Protein AF-A0A2G2FYW6-F1 (afdb_monomer)

Structure (mmCIF, N/CA/C/O backbone):
data_AF-A0A2G2FYW6-F1
#
_entry.id   AF-A0A2G2FYW6-F1
#
loop_
_atom_site.group_PDB
_atom_site.id
_atom_site.type_symbol
_atom_site.label_atom_id
_atom_site.label_alt_id
_atom_site.label_comp_id
_atom_site.label_asym_id
_atom_site.label_entity_id
_atom_site.label_seq_id
_atom_site.pdbx_PDB_ins_code
_atom_site.Cartn_x
_atom_site.Cartn_y
_atom_site.Cartn_z
_atom_site.occupancy
_atom_site.B_iso_or_equiv
_atom_site.auth_seq_id
_atom_site.auth_comp_id
_atom_site.auth_asym_id
_atom_site.auth_atom_id
_atom_site.pdbx_PDB_model_num
ATOM 1 N N . MET A 1 1 ? 17.425 54.872 -62.223 1.00 56.25 1 MET A N 1
ATOM 2 C CA . MET A 1 1 ? 18.623 55.126 -61.391 1.00 56.25 1 MET A CA 1
ATOM 3 C C . MET A 1 1 ? 18.269 54.929 -59.909 1.00 56.25 1 MET A C 1
ATOM 5 O O . MET A 1 1 ? 18.441 55.837 -59.114 1.00 56.25 1 MET A O 1
ATOM 9 N N . VAL A 1 2 ? 17.715 53.757 -59.561 1.00 57.50 2 VAL A N 1
ATOM 10 C CA . VAL A 1 2 ? 17.310 53.368 -58.187 1.00 57.50 2 VAL A CA 1
ATOM 11 C C . VAL A 1 2 ? 17.846 51.965 -57.836 1.00 57.50 2 VAL A C 1
ATOM 13 O O . VAL A 1 2 ? 18.064 51.685 -56.666 1.00 57.50 2 VAL A O 1
ATOM 16 N N . ASP A 1 3 ? 18.179 51.131 -58.833 1.00 60.28 3 ASP A N 1
ATOM 17 C CA . ASP A 1 3 ? 18.730 49.780 -58.609 1.00 60.28 3 ASP A CA 1
ATOM 18 C C . ASP A 1 3 ? 20.096 49.753 -57.916 1.00 60.28 3 ASP A C 1
ATOM 20 O O . ASP A 1 3 ? 20.307 48.934 -57.034 1.00 60.28 3 ASP A O 1
ATOM 24 N N . PHE A 1 4 ? 21.004 50.687 -58.215 1.00 59.09 4 PHE A N 1
ATOM 25 C CA . PHE A 1 4 ? 22.343 50.675 -57.608 1.00 59.09 4 PHE A CA 1
ATOM 26 C C . PHE A 1 4 ? 22.335 50.960 -56.093 1.00 59.09 4 PHE A C 1
ATOM 28 O O . PHE A 1 4 ? 23.205 50.481 -55.376 1.00 59.09 4 PHE A O 1
ATOM 35 N N . ILE A 1 5 ? 21.361 51.729 -55.583 1.00 57.84 5 ILE A N 1
ATOM 36 C CA . ILE A 1 5 ? 21.268 52.008 -54.138 1.00 57.84 5 ILE A CA 1
ATOM 37 C C . ILE A 1 5 ? 20.657 50.819 -53.391 1.00 57.84 5 ILE A C 1
ATOM 39 O O . ILE A 1 5 ? 21.136 50.485 -52.312 1.00 57.84 5 ILE A O 1
ATOM 43 N N . ASN A 1 6 ? 19.680 50.133 -53.988 1.00 59.75 6 ASN A N 1
ATOM 44 C CA . ASN A 1 6 ? 19.127 48.914 -53.402 1.00 59.75 6 ASN A CA 1
ATOM 45 C C . ASN A 1 6 ? 20.146 47.763 -53.406 1.00 59.75 6 ASN A C 1
ATOM 47 O O . ASN A 1 6 ? 20.248 47.058 -52.410 1.00 59.75 6 ASN A O 1
ATOM 51 N N . GLU A 1 7 ? 20.946 47.612 -54.466 1.00 60.38 7 GLU A N 1
ATOM 52 C CA . GLU A 1 7 ? 21.937 46.531 -54.581 1.00 60.38 7 GLU A CA 1
ATOM 53 C C . GLU A 1 7 ? 23.107 46.695 -53.591 1.00 60.38 7 GLU A C 1
ATOM 55 O O . GLU A 1 7 ? 23.511 45.739 -52.932 1.00 60.38 7 GLU A O 1
ATOM 60 N N . VAL A 1 8 ? 23.584 47.928 -53.375 1.00 58.44 8 VAL A N 1
ATOM 61 C CA . VAL A 1 8 ? 24.636 48.216 -52.378 1.00 58.44 8 VAL A CA 1
ATOM 62 C C . VAL A 1 8 ? 24.121 48.062 -50.940 1.00 58.44 8 VAL A C 1
ATOM 64 O O . VAL A 1 8 ? 24.848 47.606 -50.052 1.00 58.44 8 VAL A O 1
ATOM 67 N N . GLU A 1 9 ? 22.863 48.421 -50.678 1.00 59.81 9 GLU A N 1
ATOM 68 C CA . GLU A 1 9 ? 22.251 48.240 -49.359 1.00 59.81 9 GLU A CA 1
ATOM 69 C C . GLU A 1 9 ? 21.936 46.757 -49.074 1.00 59.81 9 GLU A C 1
ATOM 71 O O . GLU A 1 9 ? 22.037 46.308 -47.928 1.00 59.81 9 GLU A O 1
ATOM 76 N N . GLU A 1 10 ? 21.652 45.970 -50.115 1.00 59.91 10 GLU A N 1
ATOM 77 C CA . GLU A 1 10 ? 21.446 44.521 -50.051 1.00 59.91 10 GLU A CA 1
ATOM 78 C C . GLU A 1 10 ? 22.753 43.751 -49.791 1.00 59.91 10 GLU A C 1
ATOM 80 O O . GLU A 1 10 ? 22.780 42.894 -48.901 1.00 59.91 10 GLU A O 1
ATOM 85 N N . GLU A 1 11 ? 23.866 44.120 -50.435 1.00 60.50 11 GLU A N 1
ATOM 86 C CA . GLU A 1 11 ? 25.196 43.559 -50.141 1.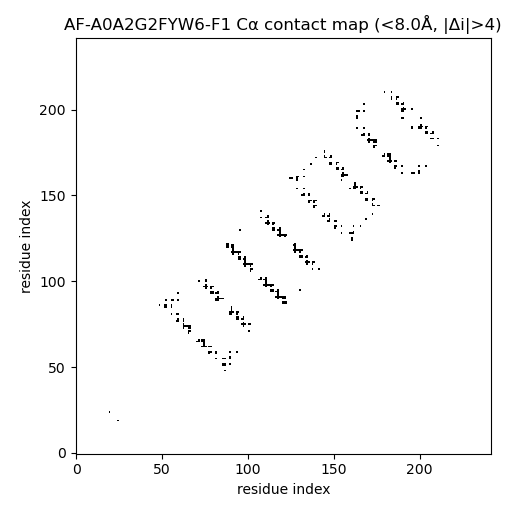00 60.50 11 GLU A CA 1
ATOM 87 C C . GLU A 1 11 ? 25.638 43.844 -48.694 1.00 60.50 11 GLU A C 1
ATOM 89 O O . GLU A 1 11 ? 26.037 42.929 -47.966 1.00 60.50 11 GLU A O 1
ATOM 94 N N . LEU A 1 12 ? 25.472 45.085 -48.213 1.00 60.03 12 LEU A N 1
ATOM 95 C CA . LEU A 1 12 ? 25.818 45.468 -46.834 1.00 60.03 12 LEU A CA 1
ATOM 96 C C . LEU A 1 12 ? 24.961 44.757 -45.779 1.00 60.03 12 LEU A C 1
ATOM 98 O O . LEU A 1 12 ? 25.409 44.521 -44.648 1.00 60.03 12 LEU A O 1
ATOM 102 N N . ARG A 1 13 ? 23.711 44.430 -46.112 1.00 64.38 13 ARG A N 1
ATOM 103 C CA . ARG A 1 13 ? 22.812 43.690 -45.224 1.00 64.38 13 ARG A CA 1
ATOM 104 C C . ARG A 1 13 ? 23.150 42.197 -45.227 1.00 64.38 13 ARG A C 1
ATOM 106 O O . ARG A 1 13 ? 23.180 41.590 -44.155 1.00 64.38 13 ARG A O 1
ATOM 113 N N . SER A 1 14 ? 23.476 41.636 -46.390 1.00 63.28 14 SER A N 1
ATOM 114 C CA . SER A 1 14 ? 23.918 40.248 -46.557 1.00 63.28 14 SER A CA 1
ATOM 115 C C . SER A 1 14 ? 25.230 39.968 -45.813 1.00 63.28 14 SER A C 1
ATOM 117 O O . SER A 1 14 ? 25.328 38.992 -45.067 1.00 63.28 14 SER A O 1
ATOM 119 N N . ASP A 1 15 ? 26.199 40.884 -45.876 1.00 68.88 15 ASP A N 1
ATOM 120 C CA . ASP A 1 15 ? 27.465 40.752 -45.146 1.00 68.88 15 ASP A CA 1
ATOM 121 C C . ASP A 1 15 ? 27.282 40.764 -43.625 1.00 68.88 15 ASP A C 1
ATOM 123 O O . ASP A 1 15 ? 27.893 39.963 -42.910 1.00 68.88 15 ASP A O 1
ATOM 127 N N . LYS A 1 16 ? 26.377 41.602 -43.105 1.00 69.31 16 LYS A N 1
ATOM 128 C CA . LYS A 1 16 ? 26.045 41.611 -41.670 1.00 69.31 16 LYS A CA 1
ATOM 129 C C . LYS A 1 16 ? 25.420 40.290 -41.220 1.00 69.31 16 LYS A C 1
ATOM 131 O O . LYS A 1 16 ? 25.784 39.790 -40.153 1.00 69.31 16 LYS A O 1
ATOM 136 N N . TYR A 1 17 ? 24.533 39.698 -42.023 1.00 73.88 17 TYR A N 1
ATOM 137 C CA . TYR A 1 17 ? 23.987 38.367 -41.738 1.00 73.88 17 TYR A CA 1
ATOM 138 C C . TYR A 1 17 ? 25.066 37.283 -41.810 1.00 73.88 17 TYR A C 1
ATOM 140 O O . TYR A 1 17 ? 25.138 36.451 -40.906 1.00 73.88 17 TYR A O 1
ATOM 148 N N . ASN A 1 18 ? 25.952 37.324 -42.808 1.00 73.69 18 ASN A N 1
ATOM 149 C CA . ASN A 1 18 ? 27.040 36.357 -42.978 1.00 73.69 18 ASN A CA 1
ATOM 150 C C . ASN A 1 18 ? 28.057 36.397 -41.830 1.00 73.69 18 ASN A C 1
ATOM 152 O O . ASN A 1 18 ? 28.524 35.348 -41.379 1.00 73.69 18 ASN A O 1
ATOM 156 N N . VAL A 1 19 ? 28.376 37.583 -41.305 1.00 76.19 19 VAL A N 1
ATOM 157 C CA . VAL A 1 19 ? 29.240 37.737 -40.123 1.00 76.19 19 VAL A CA 1
ATOM 158 C C . VAL A 1 19 ? 28.566 37.164 -38.875 1.00 76.19 19 VAL A C 1
ATOM 160 O O . VAL A 1 19 ? 29.207 36.449 -38.100 1.00 76.19 19 VAL A O 1
ATOM 163 N N . LEU A 1 20 ? 27.266 37.418 -38.691 1.00 76.38 20 LEU A N 1
ATOM 164 C CA . LEU A 1 20 ? 26.499 36.875 -37.569 1.00 76.38 20 LEU A CA 1
ATOM 165 C C . LEU A 1 20 ? 26.391 35.342 -37.655 1.00 76.38 20 LEU A C 1
ATOM 167 O O . LEU A 1 20 ? 26.619 34.653 -36.663 1.00 76.38 20 LEU A O 1
ATOM 171 N N . LEU A 1 21 ? 26.141 34.803 -38.849 1.00 81.19 21 LEU A N 1
ATOM 172 C CA . LEU A 1 21 ? 26.108 33.367 -39.140 1.00 81.19 21 LEU A CA 1
ATOM 173 C C . LEU A 1 21 ? 27.469 32.700 -38.932 1.00 81.19 21 LEU A C 1
ATOM 175 O O . LEU A 1 21 ? 27.531 31.634 -38.332 1.00 81.19 21 LEU A O 1
ATOM 179 N N . ARG A 1 22 ? 28.579 33.315 -39.348 1.00 77.12 22 ARG A N 1
ATOM 180 C CA . ARG A 1 22 ? 29.923 32.776 -39.073 1.00 77.12 22 ARG A CA 1
ATOM 181 C C . ARG A 1 22 ? 30.262 32.780 -37.585 1.00 77.12 22 ARG A C 1
ATOM 183 O O . ARG A 1 22 ? 30.918 31.855 -37.115 1.00 77.12 22 ARG A O 1
ATOM 190 N N . LYS A 1 23 ? 29.812 33.796 -36.843 1.00 82.12 23 LYS A N 1
ATOM 191 C CA . LYS A 1 23 ? 30.084 33.918 -35.406 1.00 82.12 23 LYS A CA 1
ATOM 192 C C . LYS A 1 23 ? 29.211 32.988 -34.559 1.00 82.12 23 LYS A C 1
ATOM 194 O O . LYS A 1 23 ? 29.728 32.374 -33.633 1.00 82.12 23 LYS A O 1
ATOM 199 N N . PHE A 1 24 ? 27.916 32.880 -34.860 1.00 84.81 24 PHE A N 1
ATOM 200 C CA . PHE A 1 24 ? 26.946 32.116 -34.061 1.00 84.81 24 PHE A CA 1
ATOM 201 C C . PHE A 1 24 ? 26.579 30.748 -34.649 1.00 84.81 24 PHE A C 1
ATOM 203 O O . PHE A 1 24 ? 26.136 29.875 -33.909 1.00 84.81 24 PHE A O 1
ATOM 210 N N . GLY A 1 25 ? 26.798 30.519 -35.944 1.00 80.81 25 GLY A N 1
ATOM 211 C CA . GLY A 1 25 ? 26.479 29.268 -36.638 1.00 80.81 25 GLY A CA 1
ATOM 212 C C . GLY A 1 25 ? 27.060 28.019 -35.970 1.00 80.81 25 GLY A C 1
ATOM 213 O O . GLY A 1 25 ? 26.292 27.097 -35.704 1.00 80.81 25 GLY A O 1
ATOM 214 N N . PRO A 1 26 ? 28.356 27.983 -35.597 1.00 88.62 26 PRO A N 1
ATOM 215 C CA . PRO A 1 26 ? 28.925 26.847 -34.870 1.00 88.62 26 PRO A CA 1
ATOM 216 C C . PRO A 1 26 ? 28.234 26.572 -33.526 1.00 88.62 26 PRO A C 1
ATOM 218 O O . PRO A 1 26 ? 28.022 25.414 -33.174 1.00 88.62 26 PRO A O 1
ATOM 221 N N . TYR A 1 27 ? 27.826 27.617 -32.796 1.00 85.88 27 TYR A N 1
ATOM 222 C CA . TYR A 1 27 ? 27.100 27.472 -31.528 1.00 85.88 27 TYR A CA 1
ATOM 223 C C . TYR A 1 27 ? 25.685 26.927 -31.740 1.00 85.88 27 TYR A C 1
ATOM 225 O O . TYR A 1 27 ? 25.246 26.061 -30.988 1.00 85.88 27 TYR A O 1
ATOM 233 N N . ILE A 1 28 ? 24.988 27.389 -32.783 1.00 82.12 28 ILE A N 1
ATOM 234 C CA . ILE A 1 28 ? 23.654 26.891 -33.150 1.00 82.12 28 ILE A CA 1
ATOM 235 C C . ILE A 1 28 ? 23.733 25.415 -33.556 1.00 82.12 28 ILE A C 1
ATOM 237 O O . ILE A 1 28 ? 22.941 24.605 -33.081 1.00 82.12 28 ILE A O 1
ATOM 241 N N . VAL A 1 29 ? 24.719 25.041 -34.376 1.00 86.50 29 VAL A N 1
ATOM 242 C CA . VAL A 1 29 ? 24.944 23.641 -34.769 1.00 86.50 29 VAL A CA 1
ATOM 243 C C . VAL A 1 29 ? 25.285 22.783 -33.549 1.00 86.50 29 VAL A C 1
ATOM 245 O O . VAL A 1 29 ? 24.701 21.716 -33.380 1.00 86.50 29 VAL A O 1
ATOM 248 N N . GLY A 1 30 ? 26.164 23.258 -32.661 1.00 86.94 30 GLY A N 1
ATOM 249 C CA . GLY A 1 30 ? 26.490 22.565 -31.413 1.00 86.94 30 GLY A CA 1
ATOM 250 C C . GLY A 1 30 ? 25.261 22.332 -30.530 1.00 86.94 30 GLY A C 1
ATOM 251 O O . GLY A 1 30 ? 25.051 21.220 -30.047 1.00 86.94 30 GLY A O 1
ATOM 252 N N . LEU A 1 31 ? 24.403 23.346 -30.381 1.00 85.75 31 LEU A N 1
ATOM 253 C CA . LEU A 1 31 ? 23.147 23.233 -29.639 1.00 85.75 31 LEU A CA 1
ATOM 254 C C . LEU A 1 31 ? 22.204 22.196 -30.264 1.00 85.75 31 LEU A C 1
ATOM 256 O O . LEU A 1 31 ? 21.653 21.361 -29.548 1.00 85.75 31 LEU A O 1
ATOM 260 N N . LEU A 1 32 ? 22.043 22.208 -31.590 1.00 84.69 32 LEU A N 1
ATOM 261 C CA . LEU A 1 32 ? 21.201 21.239 -32.296 1.00 84.69 32 LEU A CA 1
ATOM 262 C C . LEU A 1 32 ? 21.706 19.802 -32.117 1.00 84.69 32 LEU A C 1
ATOM 264 O O . LEU A 1 32 ? 20.904 18.905 -31.863 1.00 84.69 32 LEU A O 1
ATOM 268 N N . VAL A 1 33 ? 23.021 19.580 -32.182 1.00 90.31 33 VAL A N 1
ATOM 269 C CA . VAL A 1 33 ? 23.620 18.255 -31.948 1.00 90.31 33 VAL A CA 1
ATOM 270 C C . VAL A 1 33 ? 23.334 17.763 -30.530 1.00 90.31 33 VAL A C 1
ATOM 272 O O . VAL A 1 33 ? 22.950 16.607 -30.359 1.00 90.31 33 VAL A O 1
ATOM 275 N N . ILE A 1 34 ? 23.454 18.630 -29.518 1.00 88.31 34 ILE A N 1
ATOM 276 C CA . ILE A 1 34 ? 23.127 18.276 -28.128 1.00 88.31 34 ILE A CA 1
ATOM 277 C C . ILE A 1 34 ? 21.650 17.894 -28.006 1.00 88.31 34 ILE A C 1
ATOM 279 O O . ILE A 1 34 ? 21.338 16.861 -27.417 1.00 88.31 34 ILE A O 1
ATOM 283 N N . ILE A 1 35 ? 20.741 18.679 -28.592 1.00 87.56 35 ILE A N 1
ATOM 284 C CA . ILE A 1 35 ? 19.300 18.392 -28.557 1.00 87.56 35 ILE A CA 1
ATOM 285 C C . ILE A 1 35 ? 19.001 17.030 -29.193 1.00 87.56 35 ILE A C 1
ATOM 287 O O . ILE A 1 35 ? 18.292 16.223 -28.594 1.00 87.56 35 ILE A O 1
ATOM 291 N N . VAL A 1 36 ? 19.566 16.740 -30.370 1.00 86.31 36 VAL A N 1
ATOM 292 C CA . VAL A 1 36 ? 19.370 15.454 -31.061 1.00 86.31 36 VAL A CA 1
ATOM 293 C C . VAL A 1 36 ? 19.963 14.294 -30.260 1.00 86.31 36 VAL A C 1
ATOM 295 O O . VAL A 1 36 ? 19.321 13.251 -30.141 1.00 86.31 36 VAL A O 1
ATOM 298 N N . ALA A 1 37 ? 21.146 14.466 -29.664 1.00 84.06 37 ALA A N 1
ATOM 299 C CA . ALA A 1 37 ? 21.775 13.442 -28.833 1.00 84.06 37 ALA A CA 1
ATOM 300 C C . ALA A 1 37 ? 20.942 13.130 -27.579 1.00 84.06 37 ALA A C 1
ATOM 302 O O . ALA A 1 37 ? 20.707 11.961 -27.270 1.00 84.06 37 ALA A O 1
ATOM 303 N N . VAL A 1 38 ? 20.439 14.160 -26.889 1.00 89.81 38 VAL A N 1
ATOM 304 C CA . VAL A 1 38 ? 19.560 14.002 -25.720 1.00 89.81 38 VAL A CA 1
ATOM 305 C C . VAL A 1 38 ? 18.239 13.349 -26.123 1.00 89.81 38 VAL A C 1
ATOM 307 O O . VAL A 1 38 ? 17.823 12.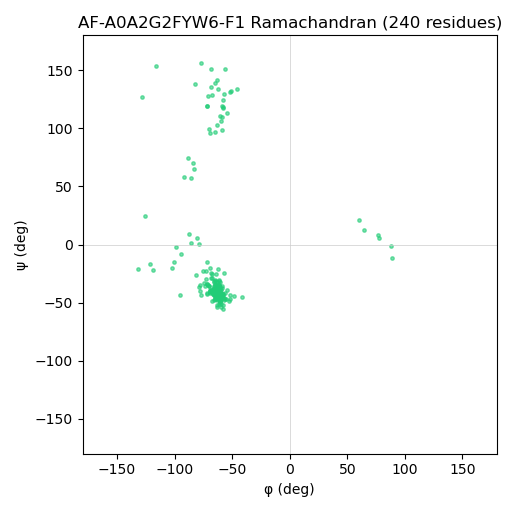385 -25.483 1.00 89.81 38 VAL A O 1
ATOM 310 N N . ALA A 1 39 ? 17.605 13.807 -27.206 1.00 83.25 39 ALA A N 1
ATOM 311 C CA . ALA A 1 39 ? 16.360 13.226 -27.704 1.00 83.25 39 ALA A CA 1
ATOM 312 C C . ALA A 1 39 ? 16.536 11.749 -28.095 1.00 83.25 39 ALA A C 1
ATOM 314 O O . ALA A 1 39 ? 15.737 10.909 -27.685 1.00 83.25 39 ALA A O 1
ATOM 315 N N . GLY A 1 40 ? 17.611 11.413 -28.816 1.00 86.38 40 GLY A N 1
ATOM 316 C CA . GLY A 1 40 ? 17.937 10.037 -29.193 1.00 86.38 40 GLY A CA 1
ATOM 317 C C . GLY A 1 40 ? 18.203 9.141 -27.982 1.00 86.38 40 GLY A C 1
ATOM 318 O O . GLY A 1 40 ? 17.710 8.015 -27.924 1.00 86.38 40 GLY A O 1
ATOM 319 N N . PHE A 1 41 ? 18.914 9.650 -26.972 1.00 87.69 41 PHE A N 1
ATOM 320 C CA . PHE A 1 41 ? 19.151 8.930 -25.720 1.00 87.69 41 PHE A CA 1
ATOM 321 C C . PHE A 1 41 ? 17.856 8.693 -24.926 1.00 87.69 41 PHE A C 1
ATOM 323 O O . PHE A 1 41 ? 17.621 7.581 -24.445 1.00 87.69 41 PHE A O 1
ATOM 330 N N . MET A 1 42 ? 16.986 9.704 -24.826 1.00 86.38 42 MET A N 1
ATOM 331 C CA . MET A 1 42 ? 15.675 9.579 -24.180 1.00 86.38 42 MET A CA 1
ATOM 332 C C . MET A 1 42 ? 14.774 8.577 -24.910 1.00 86.38 42 MET A C 1
ATOM 334 O O . MET A 1 42 ? 14.114 7.764 -24.261 1.00 86.38 42 MET A O 1
ATOM 338 N N . GLU A 1 43 ? 14.756 8.600 -26.244 1.00 86.75 43 GLU A N 1
ATOM 339 C CA . GLU A 1 43 ? 13.946 7.682 -27.049 1.00 86.75 43 GLU A CA 1
ATOM 340 C C . GLU A 1 43 ? 14.449 6.237 -26.937 1.00 86.75 43 GLU A C 1
ATOM 342 O O . GLU A 1 43 ? 13.659 5.313 -26.737 1.00 86.75 43 GLU A O 1
ATOM 347 N N . TYR A 1 44 ? 15.770 6.032 -26.944 1.00 87.12 44 TYR A N 1
ATOM 348 C CA . TYR A 1 44 ? 16.364 4.716 -26.712 1.00 87.12 44 TYR A CA 1
ATOM 349 C C . TYR A 1 44 ? 16.014 4.158 -25.324 1.00 87.12 44 TYR A C 1
ATOM 351 O O . TYR A 1 44 ? 15.617 2.993 -25.208 1.00 87.12 44 TYR A O 1
ATOM 359 N N . GLN A 1 45 ? 16.088 4.981 -24.269 1.00 85.12 45 GLN A N 1
ATOM 360 C CA . GLN A 1 45 ? 15.659 4.570 -22.927 1.00 85.12 45 GLN A CA 1
ATOM 361 C C . GLN A 1 45 ? 14.177 4.190 -22.886 1.00 85.12 45 GLN A C 1
ATOM 363 O O . GLN A 1 45 ? 13.829 3.142 -22.339 1.00 85.12 45 GLN A O 1
ATOM 368 N N . LYS A 1 46 ? 13.298 5.003 -23.485 1.00 79.44 46 LYS A N 1
ATOM 369 C CA . LYS A 1 46 ? 11.862 4.701 -23.571 1.00 79.44 46 LYS A CA 1
ATOM 370 C C . LYS A 1 46 ? 11.614 3.382 -24.289 1.00 79.44 46 LYS A C 1
ATOM 372 O O . LYS A 1 46 ? 10.847 2.555 -23.795 1.00 79.44 46 LYS A O 1
ATOM 377 N N . TYR A 1 47 ? 12.289 3.148 -25.412 1.00 82.19 47 TYR A N 1
ATOM 378 C CA . TYR A 1 47 ? 12.172 1.900 -26.156 1.00 82.19 47 TYR A CA 1
ATOM 379 C C . TYR A 1 47 ? 12.603 0.694 -25.308 1.00 82.19 47 TYR A C 1
ATOM 381 O O . TYR A 1 47 ? 11.830 -0.259 -25.169 1.00 82.19 47 TYR A O 1
ATOM 389 N N . ALA A 1 48 ? 13.772 0.756 -24.664 1.00 83.19 48 ALA A N 1
ATOM 390 C CA . ALA A 1 48 ? 14.273 -0.314 -23.800 1.00 83.19 48 ALA A CA 1
ATOM 391 C C . ALA A 1 48 ? 13.334 -0.601 -22.612 1.00 83.19 48 ALA A C 1
ATOM 393 O O . ALA A 1 48 ? 12.991 -1.760 -22.357 1.00 83.19 48 ALA A O 1
ATOM 394 N N . SER A 1 49 ? 12.855 0.444 -21.933 1.00 80.50 49 SER A N 1
ATOM 395 C CA . SER A 1 49 ? 11.887 0.334 -20.834 1.00 80.50 49 SER A CA 1
ATOM 396 C C . SER A 1 49 ? 10.553 -0.242 -21.304 1.00 80.50 49 SER A C 1
ATOM 398 O O . SER A 1 49 ? 10.007 -1.139 -20.661 1.00 80.50 49 SER A O 1
ATOM 400 N N . SER A 1 50 ? 10.057 0.186 -22.468 1.00 81.06 50 SER A N 1
ATOM 401 C CA . SER A 1 50 ? 8.818 -0.341 -23.048 1.00 81.06 50 SER A CA 1
ATOM 402 C C . SER A 1 50 ? 8.933 -1.826 -23.399 1.00 81.06 50 SER A C 1
ATOM 404 O O . SER A 1 50 ? 7.985 -2.584 -23.204 1.00 81.06 50 SER A O 1
ATOM 406 N N . LYS A 1 51 ? 10.096 -2.281 -23.885 1.00 87.00 51 LYS A N 1
ATOM 407 C CA . LYS A 1 51 ? 10.338 -3.696 -24.192 1.00 87.00 51 LYS A CA 1
ATOM 408 C C . LYS A 1 51 ? 10.294 -4.549 -22.923 1.00 87.00 51 LYS A C 1
ATOM 410 O O . LYS A 1 51 ? 9.621 -5.577 -22.915 1.00 87.00 51 LYS A O 1
ATOM 415 N N . LYS A 1 52 ? 10.939 -4.094 -21.842 1.00 86.88 52 LYS A N 1
ATOM 416 C CA . LYS A 1 52 ? 10.884 -4.762 -20.530 1.00 86.88 52 LYS A CA 1
ATOM 417 C C . LYS A 1 52 ? 9.468 -4.789 -19.957 1.00 86.88 52 LYS A C 1
ATOM 419 O O . LYS A 1 52 ? 9.033 -5.828 -19.480 1.00 86.88 52 LYS A O 1
ATOM 424 N N . ALA A 1 53 ? 8.732 -3.682 -20.051 1.00 87.31 53 ALA A N 1
ATOM 425 C CA . ALA A 1 53 ? 7.352 -3.607 -19.577 1.00 87.31 53 ALA A CA 1
ATOM 426 C C . ALA A 1 53 ? 6.412 -4.557 -20.341 1.00 87.31 53 ALA A C 1
ATOM 428 O O . ALA A 1 53 ? 5.561 -5.190 -19.724 1.00 87.31 53 ALA A O 1
ATOM 429 N N . ARG A 1 54 ? 6.585 -4.710 -21.663 1.00 88.00 54 ARG A N 1
ATOM 430 C CA . ARG A 1 54 ? 5.816 -5.685 -22.459 1.00 88.00 54 ARG A CA 1
ATOM 431 C C . ARG A 1 54 ? 6.113 -7.126 -22.046 1.00 88.00 54 ARG A C 1
ATOM 433 O O . ARG A 1 54 ? 5.180 -7.898 -21.872 1.00 88.00 54 ARG A O 1
ATOM 440 N N . ALA A 1 55 ? 7.387 -7.469 -21.852 1.00 88.56 55 ALA A N 1
ATOM 441 C CA . ALA A 1 55 ? 7.764 -8.796 -21.365 1.00 88.56 55 ALA A CA 1
ATOM 442 C C . ALA A 1 55 ? 7.179 -9.067 -19.967 1.00 88.56 55 ALA A C 1
ATOM 444 O O . ALA A 1 55 ? 6.560 -10.102 -19.751 1.00 88.56 55 ALA A O 1
ATOM 445 N N . ALA A 1 56 ? 7.288 -8.095 -19.054 1.00 92.25 56 ALA A N 1
ATOM 446 C CA . ALA A 1 56 ? 6.711 -8.196 -17.717 1.00 92.25 56 ALA A CA 1
ATOM 447 C C . ALA A 1 56 ? 5.182 -8.359 -17.745 1.00 92.25 56 ALA A C 1
ATOM 449 O O . ALA A 1 56 ? 4.638 -9.112 -16.948 1.00 92.25 56 ALA A O 1
ATOM 450 N N . SER A 1 57 ? 4.494 -7.701 -18.681 1.00 93.38 57 SER A N 1
ATOM 451 C CA . SER A 1 57 ? 3.045 -7.834 -18.870 1.00 93.38 57 SER A CA 1
ATOM 452 C C . SER A 1 57 ? 2.618 -9.258 -19.240 1.00 93.38 57 SER A C 1
ATOM 454 O O . SER A 1 57 ? 1.634 -9.759 -18.692 1.00 93.38 57 SER A O 1
ATOM 456 N N . ALA A 1 58 ? 3.365 -9.925 -20.127 1.00 90.06 58 ALA A N 1
ATOM 457 C CA . ALA A 1 58 ? 3.089 -11.308 -20.513 1.00 90.06 58 ALA A CA 1
ATOM 458 C C . ALA A 1 58 ? 3.241 -12.253 -19.312 1.00 90.06 58 ALA A C 1
ATOM 460 O O . ALA A 1 58 ? 2.286 -12.930 -18.943 1.00 90.06 58 ALA A O 1
ATOM 461 N N . THR A 1 59 ? 4.381 -12.192 -18.615 1.00 89.31 59 THR A N 1
ATOM 462 C CA . THR A 1 59 ? 4.624 -13.003 -17.408 1.00 89.31 59 THR A CA 1
ATOM 463 C C . THR A 1 59 ? 3.630 -12.695 -16.284 1.00 89.31 59 THR A C 1
ATOM 465 O O . THR A 1 59 ? 3.220 -13.587 -15.547 1.00 89.31 59 THR A O 1
ATOM 468 N N . TYR A 1 60 ? 3.205 -11.436 -16.146 1.00 96.25 60 TYR A N 1
ATOM 469 C CA . TYR A 1 60 ? 2.170 -11.064 -15.184 1.00 96.25 60 TYR A CA 1
ATOM 470 C C . TYR A 1 60 ? 0.837 -11.747 -15.516 1.00 96.25 60 TYR A C 1
ATOM 472 O O . TYR A 1 60 ? 0.155 -12.223 -14.614 1.00 96.25 60 TYR A O 1
ATOM 480 N N . SER A 1 61 ? 0.468 -11.811 -16.798 1.00 94.56 61 SER A N 1
ATOM 481 C CA . SER A 1 61 ? -0.780 -12.442 -17.247 1.00 94.56 61 SER A CA 1
ATOM 482 C C . SER A 1 61 ? -0.762 -13.956 -17.027 1.00 94.56 61 SER A C 1
ATOM 484 O O . SER A 1 61 ? -1.747 -14.502 -16.546 1.00 94.56 61 SER A O 1
ATOM 486 N N . GLU A 1 62 ? 0.375 -14.614 -17.267 1.00 90.62 62 GLU A N 1
ATOM 487 C CA . GLU A 1 62 ? 0.571 -16.039 -16.944 1.00 90.62 62 GLU A CA 1
ATOM 488 C C . GLU A 1 62 ? 0.367 -16.313 -15.445 1.00 90.62 62 GLU A C 1
ATOM 490 O O . GLU A 1 62 ? -0.296 -17.274 -15.056 1.00 90.62 62 GLU A O 1
ATOM 495 N N . ALA A 1 63 ? 0.890 -15.441 -14.576 1.00 92.50 63 ALA A N 1
ATOM 496 C CA . ALA A 1 63 ? 0.689 -15.563 -13.135 1.00 92.50 63 ALA A CA 1
ATOM 497 C C . ALA A 1 63 ? -0.784 -15.374 -12.729 1.00 92.50 63 ALA A C 1
ATOM 499 O O . ALA A 1 63 ? -1.250 -16.041 -11.804 1.00 92.50 63 ALA A O 1
ATOM 500 N N . VAL A 1 64 ? -1.526 -14.495 -13.412 1.00 95.44 64 VAL A N 1
ATOM 501 C CA . VAL A 1 64 ? -2.978 -14.347 -13.213 1.00 95.44 64 VAL A CA 1
ATOM 502 C C . VAL A 1 64 ? -3.712 -15.623 -13.623 1.00 95.44 64 VAL A C 1
ATOM 504 O O . VAL A 1 64 ? -4.510 -16.121 -12.839 1.00 95.44 64 VAL A O 1
ATOM 507 N N . GLU A 1 65 ? -3.393 -16.198 -14.782 1.00 92.38 65 GLU A N 1
ATOM 508 C CA . GLU A 1 65 ? -4.022 -17.433 -15.266 1.00 92.38 65 GLU A CA 1
ATOM 509 C C . GLU A 1 65 ? -3.811 -18.609 -14.297 1.00 92.38 65 GLU A C 1
ATOM 511 O O . GLU A 1 65 ? -4.741 -19.366 -14.025 1.00 92.38 65 GLU A O 1
ATOM 516 N N . LEU A 1 66 ? -2.620 -18.728 -13.697 1.00 90.75 66 LEU A N 1
ATOM 517 C CA . LEU A 1 66 ? -2.369 -19.713 -12.637 1.00 90.75 66 LEU A CA 1
ATOM 518 C C . LEU A 1 66 ? -3.325 -19.538 -11.447 1.00 90.75 66 LEU A C 1
ATOM 520 O O . LEU A 1 66 ? -3.840 -20.529 -10.931 1.00 90.75 66 LEU A O 1
ATOM 524 N N . ALA A 1 67 ? -3.583 -18.296 -11.023 1.00 93.56 67 ALA A N 1
ATOM 525 C CA . ALA A 1 67 ? -4.519 -18.026 -9.933 1.00 93.56 67 ALA A CA 1
ATOM 526 C C . ALA A 1 67 ? -5.971 -18.319 -10.332 1.00 93.56 67 ALA A C 1
ATOM 528 O O . ALA A 1 67 ? -6.696 -18.923 -9.544 1.00 93.56 67 ALA A O 1
ATOM 529 N N . ASP A 1 68 ? -6.378 -17.942 -11.546 1.00 93.38 68 ASP A N 1
ATOM 530 C CA . AS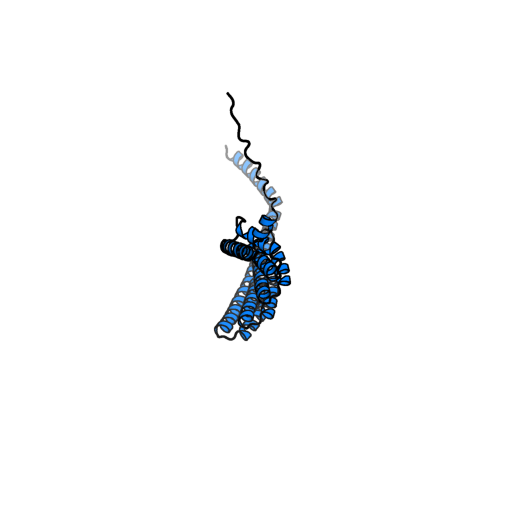P A 1 68 ? -7.729 -18.187 -12.066 1.00 93.38 68 ASP A CA 1
ATOM 531 C C . ASP A 1 68 ? -8.017 -19.693 -12.215 1.00 93.38 68 ASP A C 1
ATOM 533 O O . ASP A 1 68 ? -9.138 -20.143 -11.982 1.00 93.38 68 ASP A O 1
ATOM 537 N N . ASN A 1 69 ? -6.984 -20.490 -12.502 1.00 94.25 69 ASN A N 1
ATOM 538 C CA . ASN A 1 69 ? -7.040 -21.954 -12.520 1.00 94.25 69 ASN A CA 1
ATOM 539 C C . ASN A 1 69 ? -6.973 -22.597 -11.117 1.00 94.25 69 ASN A C 1
ATOM 541 O O . ASN A 1 69 ? -7.007 -23.822 -10.994 1.00 94.25 69 ASN A O 1
ATOM 545 N N . GLY A 1 70 ? -6.877 -21.792 -10.054 1.00 93.62 70 GLY A N 1
ATOM 546 C CA . GLY A 1 70 ? -6.862 -22.238 -8.660 1.00 93.62 70 GLY A CA 1
ATOM 547 C C . GLY A 1 70 ? -5.481 -22.589 -8.097 1.00 93.62 70 GLY A C 1
ATOM 548 O O . GLY A 1 70 ? -5.376 -22.889 -6.906 1.00 93.62 70 GLY A O 1
ATOM 549 N N . ASP A 1 71 ? -4.404 -22.506 -8.886 1.00 94.12 71 ASP A N 1
ATOM 550 C CA . ASP A 1 71 ? -3.036 -22.725 -8.401 1.00 94.12 71 ASP A CA 1
ATOM 551 C C . ASP A 1 71 ? -2.452 -21.443 -7.787 1.00 94.12 71 ASP A C 1
ATOM 553 O O . ASP A 1 71 ? -1.547 -20.779 -8.310 1.00 94.12 71 ASP A O 1
ATOM 557 N N . LEU A 1 72 ? -3.002 -21.076 -6.628 1.00 94.94 72 LEU A N 1
ATOM 558 C CA . LEU A 1 72 ? -2.641 -19.841 -5.935 1.00 94.94 72 LEU A CA 1
ATOM 559 C C . LEU A 1 72 ? -1.167 -19.831 -5.501 1.00 94.94 72 LEU A C 1
ATOM 561 O O . LEU A 1 72 ? -0.518 -18.787 -5.531 1.00 94.94 72 LEU A O 1
ATOM 565 N N . GLN A 1 73 ? -0.613 -20.985 -5.115 1.00 93.56 73 GLN A N 1
ATOM 566 C CA . GLN A 1 73 ? 0.776 -21.082 -4.657 1.00 93.56 73 GLN A CA 1
ATOM 567 C C . GLN A 1 73 ? 1.768 -20.924 -5.812 1.00 93.56 73 GLN A C 1
ATOM 569 O O . GLN A 1 73 ? 2.774 -20.224 -5.649 1.00 93.56 73 GLN A O 1
ATOM 574 N N . ALA A 1 74 ? 1.506 -21.532 -6.975 1.00 89.25 74 ALA A N 1
ATOM 575 C CA . ALA A 1 74 ? 2.323 -21.289 -8.159 1.00 89.25 74 ALA A CA 1
ATOM 576 C C . ALA A 1 74 ? 2.212 -19.827 -8.601 1.00 89.25 74 ALA A C 1
ATOM 578 O O . ALA A 1 74 ? 3.239 -19.180 -8.808 1.00 89.25 74 ALA A O 1
ATOM 579 N N . SER A 1 75 ? 0.997 -19.272 -8.640 1.00 92.94 75 SER A N 1
ATOM 580 C CA . SER A 1 75 ? 0.773 -17.865 -8.985 1.00 92.94 75 SER A CA 1
ATOM 581 C C . SER A 1 75 ? 1.582 -16.908 -8.097 1.00 92.94 75 SER A C 1
ATOM 583 O O . SER A 1 75 ? 2.308 -16.049 -8.602 1.00 92.94 75 SER A O 1
ATOM 585 N N . ILE A 1 76 ? 1.563 -17.107 -6.772 1.00 95.94 76 ILE A N 1
ATOM 586 C CA . ILE A 1 76 ? 2.371 -16.322 -5.824 1.00 95.94 76 ILE A CA 1
ATOM 587 C C . ILE A 1 76 ? 3.862 -16.400 -6.166 1.00 95.94 76 ILE A C 1
ATOM 589 O O . ILE A 1 76 ? 4.532 -15.367 -6.215 1.00 95.94 76 ILE A O 1
ATOM 593 N N . LYS A 1 77 ? 4.396 -17.605 -6.408 1.00 93.81 77 LYS A N 1
ATOM 594 C CA . LYS A 1 77 ? 5.815 -17.787 -6.756 1.00 93.81 77 LYS A CA 1
ATOM 595 C C . LYS A 1 77 ? 6.172 -17.052 -8.048 1.00 93.81 77 LYS A C 1
ATOM 597 O O . LYS A 1 77 ? 7.206 -16.389 -8.090 1.00 93.81 77 LYS A O 1
ATOM 602 N N . HIS A 1 78 ? 5.309 -17.121 -9.060 1.00 92.00 78 HIS A N 1
ATOM 603 C CA . HIS A 1 78 ? 5.498 -16.418 -10.328 1.00 92.00 78 HIS A CA 1
ATOM 604 C C . HIS A 1 78 ? 5.491 -14.896 -10.149 1.00 92.00 78 HIS A C 1
ATOM 606 O O . HIS A 1 78 ? 6.390 -14.220 -10.647 1.00 92.00 78 HIS A O 1
ATOM 612 N N . PHE A 1 79 ? 4.542 -14.347 -9.386 1.00 97.38 79 PHE A N 1
ATOM 613 C CA . PHE A 1 79 ? 4.512 -12.913 -9.095 1.00 97.38 79 PHE A CA 1
ATOM 614 C C . PHE A 1 79 ? 5.748 -12.440 -8.320 1.00 97.38 79 PHE A C 1
ATOM 616 O O . PHE A 1 79 ? 6.297 -11.382 -8.635 1.00 97.38 79 PHE A O 1
ATOM 623 N N . ILE A 1 80 ? 6.214 -13.210 -7.331 1.00 97.25 80 ILE A N 1
ATOM 624 C CA . ILE A 1 80 ? 7.436 -12.875 -6.588 1.00 97.25 80 ILE A CA 1
ATOM 625 C C . ILE A 1 80 ? 8.642 -12.894 -7.530 1.00 97.25 80 ILE A C 1
ATOM 627 O O . ILE A 1 80 ? 9.384 -11.917 -7.565 1.00 97.25 80 ILE A O 1
ATOM 631 N N . ALA A 1 81 ? 8.804 -13.939 -8.344 1.00 93.12 81 ALA A N 1
ATOM 632 C CA . ALA A 1 81 ? 9.905 -14.027 -9.301 1.00 93.12 81 ALA A CA 1
ATOM 633 C C . ALA A 1 81 ? 9.889 -12.869 -10.313 1.00 93.12 81 ALA A C 1
ATOM 635 O O . ALA A 1 81 ? 10.928 -12.265 -10.579 1.00 93.12 81 ALA A O 1
ATOM 636 N N . LEU A 1 82 ? 8.709 -12.508 -10.829 1.00 93.81 82 LEU A N 1
ATOM 637 C CA . LEU A 1 82 ? 8.552 -11.361 -11.719 1.00 93.81 82 LEU A CA 1
ATOM 638 C C . LEU A 1 82 ? 8.970 -10.055 -11.033 1.00 93.81 82 LEU A C 1
ATOM 640 O O . LEU A 1 82 ? 9.593 -9.202 -11.664 1.00 93.81 82 LEU A O 1
ATOM 644 N N . SER A 1 83 ? 8.670 -9.900 -9.742 1.00 95.62 83 SER A N 1
ATOM 645 C CA . SER A 1 83 ? 8.994 -8.675 -9.011 1.00 95.62 83 SER A CA 1
ATOM 646 C C . SER A 1 83 ? 10.488 -8.386 -8.877 1.00 95.62 83 SER A C 1
ATOM 648 O O . SER A 1 83 ? 10.860 -7.221 -8.786 1.00 95.62 83 SER A O 1
ATOM 650 N N . GLU A 1 84 ? 11.340 -9.412 -8.940 1.00 94.00 84 GLU A N 1
ATOM 651 C CA . GLU A 1 84 ? 12.797 -9.250 -8.837 1.00 94.00 84 GLU A CA 1
ATOM 652 C C . GLU A 1 84 ? 13.427 -8.674 -10.115 1.00 94.00 84 GLU A C 1
ATOM 654 O O . GLU A 1 84 ? 14.525 -8.121 -10.083 1.00 94.00 84 GLU A O 1
ATOM 659 N N . VAL A 1 85 ? 12.755 -8.822 -11.262 1.00 89.50 85 VAL A N 1
ATOM 660 C CA . VAL A 1 85 ? 13.322 -8.496 -12.585 1.00 89.50 85 VAL A CA 1
ATOM 661 C C . VAL A 1 85 ? 12.520 -7.448 -13.356 1.00 89.50 85 VAL A C 1
ATOM 663 O O . VAL A 1 85 ? 13.020 -6.871 -14.328 1.00 89.50 85 VAL A O 1
ATOM 666 N N . ALA A 1 86 ? 11.269 -7.206 -12.961 1.00 90.88 86 ALA A N 1
ATOM 667 C CA . ALA A 1 86 ? 10.375 -6.283 -13.641 1.00 90.88 86 ALA A CA 1
ATOM 668 C C . ALA A 1 86 ? 10.687 -4.809 -13.319 1.00 90.88 86 ALA A C 1
ATOM 670 O O . ALA A 1 86 ? 11.213 -4.489 -12.254 1.00 90.88 86 ALA A O 1
ATOM 671 N N . PRO A 1 87 ? 10.306 -3.868 -14.205 1.00 93.12 87 PRO A N 1
ATOM 672 C CA . PRO A 1 87 ? 10.295 -2.448 -13.866 1.00 93.12 87 PRO A CA 1
ATOM 673 C C . PRO A 1 87 ? 9.428 -2.165 -12.629 1.00 93.12 87 PRO A C 1
ATOM 675 O O . PRO A 1 87 ? 8.414 -2.834 -12.425 1.00 93.12 87 PRO A O 1
ATOM 678 N N . ALA A 1 88 ? 9.778 -1.120 -11.873 1.00 94.62 88 ALA A N 1
ATOM 679 C CA . ALA A 1 88 ? 9.182 -0.748 -10.582 1.00 94.62 88 ALA A CA 1
ATOM 680 C C . ALA A 1 88 ? 7.646 -0.868 -10.511 1.00 94.62 88 ALA A C 1
ATOM 682 O O . ALA A 1 88 ? 7.105 -1.449 -9.572 1.00 94.62 88 ALA A O 1
ATOM 683 N N . GLY A 1 89 ? 6.929 -0.383 -11.532 1.00 94.12 89 GLY A N 1
ATOM 684 C CA . GLY A 1 89 ? 5.467 -0.483 -11.594 1.00 94.12 89 GLY A CA 1
ATOM 685 C C . GLY A 1 89 ? 4.951 -1.928 -11.592 1.00 94.12 89 GLY A C 1
ATOM 686 O O . GLY A 1 89 ? 4.083 -2.272 -10.794 1.00 94.12 89 GLY A O 1
ATOM 687 N N . TYR A 1 90 ? 5.512 -2.794 -12.442 1.00 95.88 90 TYR A N 1
ATOM 688 C CA . TYR A 1 90 ? 5.142 -4.213 -12.479 1.00 95.88 90 TYR A CA 1
ATOM 689 C C . TYR A 1 90 ? 5.657 -4.973 -11.259 1.00 95.88 90 TYR A C 1
ATOM 691 O O . TYR A 1 90 ? 4.962 -5.868 -10.784 1.00 95.88 90 TYR A O 1
ATOM 699 N N . ALA A 1 91 ? 6.824 -4.609 -10.724 1.00 97.75 91 ALA A N 1
ATOM 700 C CA . ALA A 1 91 ? 7.344 -5.216 -9.506 1.00 97.75 91 ALA A CA 1
ATOM 701 C C . ALA A 1 91 ? 6.403 -4.972 -8.317 1.00 97.75 91 ALA A C 1
ATOM 703 O O . ALA A 1 91 ? 5.941 -5.924 -7.683 1.00 97.75 91 ALA A O 1
ATOM 704 N N . GLY A 1 92 ? 6.022 -3.711 -8.088 1.00 98.25 92 GLY A N 1
ATOM 705 C CA . GLY A 1 92 ? 5.071 -3.336 -7.045 1.00 98.25 92 GLY A CA 1
ATOM 706 C C . GLY A 1 92 ? 3.698 -3.986 -7.229 1.00 98.25 92 GLY A C 1
ATOM 707 O O . GLY A 1 92 ? 3.143 -4.514 -6.261 1.00 98.25 92 GLY A O 1
ATOM 708 N N . LEU A 1 93 ? 3.165 -4.018 -8.459 1.00 98.06 93 LEU A N 1
ATOM 709 C CA . LEU A 1 93 ? 1.883 -4.669 -8.764 1.00 98.06 93 LEU A CA 1
ATOM 710 C C . LEU A 1 93 ? 1.923 -6.182 -8.528 1.00 98.06 93 LEU A C 1
ATOM 712 O O . LEU A 1 93 ? 0.987 -6.724 -7.943 1.00 98.06 93 LEU A O 1
ATOM 716 N N . SER A 1 94 ? 3.001 -6.853 -8.939 1.00 98.06 94 SER A N 1
ATOM 717 C CA . SER A 1 94 ? 3.161 -8.301 -8.760 1.00 98.06 94 SER A CA 1
ATOM 718 C C . SER A 1 94 ? 3.206 -8.663 -7.277 1.00 98.06 94 SER A C 1
ATOM 720 O O . SER A 1 94 ? 2.466 -9.537 -6.833 1.00 98.06 94 SER A O 1
ATOM 722 N N . LEU A 1 95 ? 3.978 -7.921 -6.477 1.00 98.81 95 LEU A N 1
ATOM 723 C CA . LEU A 1 95 ? 4.020 -8.097 -5.021 1.00 98.81 95 LEU A CA 1
ATOM 724 C C . LEU A 1 95 ? 2.655 -7.837 -4.370 1.00 98.81 95 LEU A C 1
ATOM 726 O O . LEU A 1 95 ? 2.226 -8.610 -3.519 1.00 98.81 95 LEU A O 1
ATOM 730 N N . SER A 1 96 ? 1.936 -6.799 -4.812 1.00 98.69 96 SER A N 1
ATOM 731 C CA . SER A 1 96 ? 0.580 -6.485 -4.336 1.00 98.69 96 SER A CA 1
ATOM 732 C C . SER A 1 96 ? -0.415 -7.615 -4.640 1.00 98.69 96 SER A C 1
ATOM 734 O O . SER A 1 96 ? -1.251 -7.954 -3.801 1.00 98.69 96 SER A O 1
ATOM 736 N N . ARG A 1 97 ? -0.319 -8.239 -5.825 1.00 98.38 97 ARG A N 1
ATOM 737 C CA . ARG A 1 97 ? -1.135 -9.405 -6.196 1.00 98.38 97 ARG A CA 1
ATOM 738 C C . ARG A 1 97 ? -0.791 -10.629 -5.368 1.00 98.38 97 ARG A C 1
ATOM 740 O O . ARG A 1 97 ? -1.699 -11.232 -4.804 1.00 98.38 97 ARG A O 1
ATOM 747 N N . ALA A 1 98 ? 0.493 -10.949 -5.242 1.00 98.50 98 ALA A N 1
ATOM 748 C CA . ALA A 1 98 ? 0.956 -12.048 -4.405 1.00 98.50 98 ALA A CA 1
ATOM 749 C C . ALA A 1 98 ? 0.481 -11.883 -2.950 1.00 98.50 98 ALA A C 1
ATOM 751 O O . ALA A 1 98 ? -0.008 -12.840 -2.356 1.00 98.50 98 ALA A O 1
ATOM 752 N N . ALA A 1 99 ? 0.534 -10.663 -2.405 1.00 98.75 99 ALA A N 1
ATOM 753 C CA . ALA A 1 99 ? 0.001 -10.352 -1.082 1.00 98.75 99 ALA A CA 1
ATOM 754 C C . ALA A 1 99 ? -1.509 -10.629 -0.981 1.00 98.75 99 ALA A C 1
ATOM 756 O O . ALA A 1 99 ? -1.957 -11.274 -0.040 1.00 98.75 99 ALA A O 1
ATOM 757 N N . GLY A 1 100 ? -2.299 -10.214 -1.977 1.00 98.19 100 GLY A N 1
ATOM 758 C CA . GLY A 1 100 ? -3.735 -10.511 -2.022 1.00 98.19 100 GLY A CA 1
ATOM 759 C C . GLY A 1 100 ? -4.053 -12.010 -2.089 1.00 98.19 100 GLY A C 1
ATOM 760 O O . GLY A 1 100 ? -5.013 -12.461 -1.470 1.00 98.19 100 GLY A O 1
ATOM 761 N N . LEU A 1 101 ? -3.240 -12.800 -2.794 1.00 98.12 101 LEU A N 1
ATOM 762 C CA . LEU A 1 101 ? -3.378 -14.261 -2.816 1.00 98.12 101 LEU A CA 1
ATOM 763 C C . LEU A 1 101 ? -2.996 -14.894 -1.471 1.00 98.12 101 LEU A C 1
ATOM 765 O O . LEU A 1 101 ? -3.639 -15.842 -1.030 1.00 98.12 101 LEU A O 1
ATOM 769 N N . LYS A 1 102 ? -1.991 -14.346 -0.780 1.00 98.31 102 LYS A N 1
ATOM 770 C CA . LYS A 1 102 ? -1.639 -14.758 0.585 1.00 98.31 102 LYS A CA 1
ATOM 771 C C . LYS A 1 102 ? -2.780 -14.513 1.573 1.00 98.31 102 LYS A C 1
ATOM 773 O O . LYS A 1 102 ? -3.090 -15.416 2.344 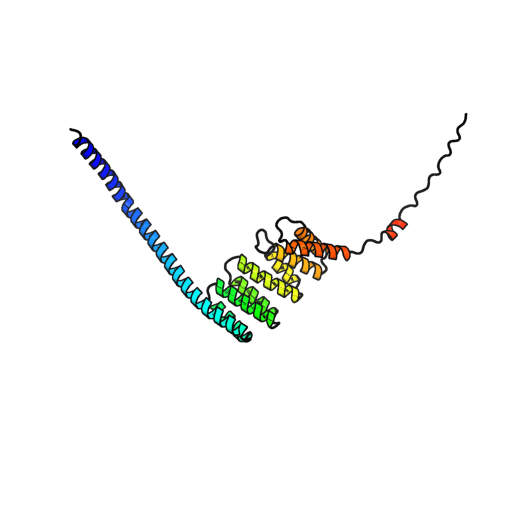1.00 98.31 102 LYS A O 1
ATOM 778 N N . VAL A 1 103 ? -3.468 -13.371 1.472 1.00 98.25 103 VAL A N 1
ATOM 779 C CA . VAL A 1 103 ? -4.701 -13.104 2.238 1.00 98.25 103 VAL A CA 1
ATOM 780 C C . VAL A 1 103 ? -5.764 -14.169 1.962 1.00 98.25 103 VAL A C 1
ATOM 782 O O . VAL A 1 103 ? -6.336 -14.706 2.903 1.00 98.25 103 VAL A O 1
ATOM 785 N N . GLN A 1 104 ? -6.002 -14.527 0.694 1.00 96.50 104 GLN A N 1
ATOM 786 C CA . GLN A 1 104 ? -6.981 -15.569 0.338 1.00 96.50 104 GLN A CA 1
ATOM 787 C C . GLN A 1 104 ? -6.639 -16.943 0.929 1.00 96.50 104 GLN A C 1
ATOM 789 O O . GLN A 1 104 ? -7.534 -17.719 1.247 1.00 96.50 104 GLN A O 1
ATOM 794 N N . LEU A 1 105 ? -5.350 -17.232 1.100 1.00 97.12 105 LEU A N 1
ATOM 795 C CA . LEU A 1 105 ? -4.855 -18.461 1.719 1.00 97.12 105 LEU A CA 1
ATOM 796 C C . LEU A 1 105 ? -4.775 -18.390 3.256 1.00 97.12 105 LEU A C 1
ATOM 798 O O . LEU A 1 105 ? -4.325 -19.351 3.875 1.00 97.12 105 LEU A O 1
ATOM 802 N N . GLY A 1 106 ? -5.174 -17.272 3.873 1.00 97.69 106 GLY A N 1
ATOM 803 C CA . GLY A 1 106 ? -5.102 -17.055 5.323 1.00 97.69 106 GLY A CA 1
ATOM 804 C C . GLY A 1 106 ? -3.700 -16.738 5.861 1.00 97.69 106 GLY A C 1
ATOM 805 O O . GLY A 1 106 ? -3.510 -16.666 7.072 1.00 97.69 106 GLY A O 1
ATOM 806 N N . ASP A 1 107 ? -2.710 -16.525 4.991 1.00 98.19 107 ASP A N 1
ATOM 807 C CA . ASP A 1 107 ? -1.349 -16.134 5.374 1.00 98.19 107 ASP A CA 1
ATOM 808 C C . ASP A 1 107 ? -1.238 -14.603 5.456 1.00 98.19 107 ASP A C 1
ATOM 810 O O . ASP A 1 107 ? -0.693 -13.930 4.575 1.00 98.19 107 ASP A O 1
ATOM 814 N N . PHE A 1 108 ? -1.816 -14.040 6.516 1.00 98.44 108 PHE A N 1
ATOM 815 C CA . PHE A 1 108 ? -1.879 -12.593 6.728 1.00 98.44 108 PHE A CA 1
ATOM 816 C C . PHE A 1 108 ? -0.501 -11.961 6.983 1.00 98.44 108 PHE A C 1
ATOM 818 O O . PHE A 1 108 ? -0.203 -10.907 6.426 1.00 98.44 108 PHE A O 1
ATOM 825 N N . GLU A 1 109 ? 0.373 -12.611 7.754 1.00 98.25 109 GLU A N 1
ATOM 826 C CA . GLU A 1 109 ? 1.739 -12.122 8.016 1.00 98.25 109 GLU A CA 1
ATOM 827 C C . GLU A 1 109 ? 2.593 -12.124 6.733 1.00 98.25 109 GLU A C 1
ATOM 829 O O . GLU A 1 109 ? 3.300 -11.154 6.422 1.00 98.25 109 GLU A O 1
ATOM 834 N N . GLY A 1 110 ? 2.468 -13.174 5.912 1.00 98.06 110 GLY A N 1
ATOM 835 C CA . GLY A 1 110 ? 3.075 -13.217 4.585 1.00 98.06 110 GLY A CA 1
ATOM 836 C C . GLY A 1 110 ? 2.532 -12.124 3.662 1.00 98.06 110 GLY A C 1
ATOM 837 O O . GLY A 1 110 ? 3.299 -11.504 2.921 1.00 98.06 110 GLY A O 1
ATOM 838 N N . ALA A 1 111 ? 1.231 -11.829 3.732 1.00 98.69 111 ALA A N 1
ATOM 839 C CA . ALA A 1 111 ? 0.627 -10.741 2.970 1.00 98.69 111 ALA A CA 1
ATOM 840 C C . ALA A 1 111 ? 1.152 -9.360 3.392 1.00 98.69 111 ALA A C 1
ATOM 842 O O . ALA A 1 111 ? 1.510 -8.567 2.519 1.00 98.69 111 ALA A O 1
ATOM 843 N N . VAL A 1 112 ? 1.264 -9.083 4.697 1.00 98.69 112 VAL A N 1
ATOM 844 C CA . VAL A 1 112 ? 1.852 -7.833 5.219 1.00 98.69 112 VAL A CA 1
ATOM 845 C C . VAL A 1 112 ? 3.269 -7.652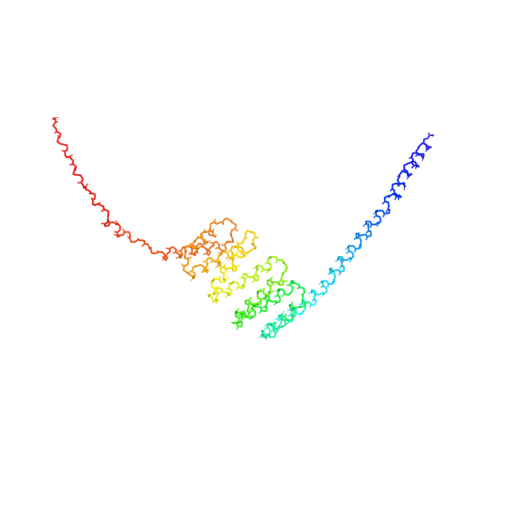 4.682 1.00 98.69 112 VAL A C 1
ATOM 847 O O . VAL A 1 112 ? 3.589 -6.600 4.128 1.00 98.69 112 VAL A O 1
ATOM 850 N N . THR A 1 113 ? 4.086 -8.706 4.745 1.00 98.62 113 THR A N 1
ATOM 851 C CA . THR A 1 113 ? 5.468 -8.683 4.246 1.00 98.62 113 THR A CA 1
ATOM 852 C C . THR A 1 113 ? 5.528 -8.342 2.752 1.00 98.62 113 THR A C 1
ATOM 854 O O . THR A 1 113 ? 6.354 -7.538 2.315 1.00 98.62 113 THR A O 1
ATOM 857 N N . LEU A 1 114 ? 4.643 -8.926 1.939 1.00 98.75 114 LEU A N 1
ATOM 858 C CA . LEU A 1 114 ? 4.599 -8.661 0.500 1.00 98.75 114 LEU A CA 1
ATOM 859 C C . LEU A 1 114 ? 4.051 -7.267 0.164 1.00 98.75 114 LEU A C 1
ATOM 861 O O . LEU A 1 114 ? 4.543 -6.645 -0.779 1.00 98.75 114 LEU A O 1
ATOM 865 N N . PHE A 1 115 ? 3.095 -6.736 0.930 1.00 98.81 115 PHE A N 1
ATOM 866 C CA . PHE A 1 115 ? 2.660 -5.346 0.772 1.00 98.81 115 PHE A CA 1
ATOM 867 C C . PHE A 1 115 ? 3.760 -4.348 1.157 1.00 98.81 115 PHE A C 1
ATOM 869 O O . PHE A 1 115 ? 3.948 -3.367 0.437 1.00 98.81 115 PHE A O 1
ATOM 876 N N . ASP A 1 116 ? 4.544 -4.620 2.202 1.00 98.50 116 ASP A N 1
ATOM 877 C CA . ASP A 1 116 ? 5.688 -3.778 2.577 1.00 98.50 116 ASP A CA 1
ATOM 878 C C . ASP A 1 116 ? 6.746 -3.754 1.461 1.00 98.50 116 ASP A C 1
ATOM 880 O O . ASP A 1 116 ? 7.216 -2.689 1.054 1.00 98.50 116 ASP A O 1
ATOM 884 N N . ARG A 1 117 ? 7.056 -4.917 0.872 1.00 98.62 117 ARG A N 1
ATOM 885 C CA . ARG A 1 117 ? 7.924 -4.999 -0.315 1.00 98.62 117 ARG A CA 1
ATOM 886 C C . ARG A 1 117 ? 7.323 -4.278 -1.524 1.00 98.62 117 ARG A C 1
ATOM 888 O O . ARG A 1 117 ? 8.042 -3.600 -2.254 1.00 98.62 117 ARG A O 1
ATOM 895 N N . SER A 1 118 ? 6.011 -4.392 -1.739 1.00 98.69 118 SER A N 1
ATOM 896 C CA . SER A 1 118 ? 5.302 -3.684 -2.813 1.00 98.69 118 SER A CA 1
ATOM 897 C C . SER A 1 118 ? 5.450 -2.165 -2.670 1.00 98.69 118 SER A C 1
ATOM 899 O O . SER A 1 118 ? 5.759 -1.485 -3.649 1.00 98.69 118 SER A O 1
ATOM 901 N N . ALA A 1 119 ? 5.305 -1.635 -1.451 1.00 98.19 119 ALA A N 1
ATOM 902 C CA . ALA A 1 119 ? 5.484 -0.214 -1.170 1.00 98.19 119 ALA A CA 1
ATOM 903 C C . ALA A 1 119 ? 6.923 0.262 -1.438 1.00 98.19 119 ALA A C 1
ATOM 905 O O . ALA A 1 119 ? 7.123 1.373 -1.922 1.00 98.19 119 ALA A O 1
ATOM 906 N N . GLN A 1 120 ? 7.930 -0.576 -1.177 1.00 98.12 120 GLN A N 1
ATOM 907 C CA . GLN A 1 120 ? 9.331 -0.266 -1.488 1.00 98.12 120 GLN A CA 1
ATOM 908 C C . GLN A 1 120 ? 9.622 -0.284 -2.996 1.00 98.12 120 GLN A C 1
ATOM 910 O O . GLN A 1 120 ? 10.428 0.515 -3.467 1.00 98.12 120 GLN A O 1
ATOM 915 N N . ALA A 1 121 ? 8.964 -1.171 -3.747 1.00 97.69 121 ALA A N 1
ATOM 916 C CA . ALA A 1 121 ? 9.180 -1.331 -5.183 1.00 97.69 121 ALA A CA 1
ATOM 917 C C . ALA A 1 121 ? 8.572 -0.198 -6.025 1.00 97.69 121 ALA A C 1
ATOM 919 O O . ALA A 1 121 ? 9.116 0.149 -7.072 1.00 97.69 121 ALA A O 1
ATOM 920 N N . PHE A 1 122 ? 7.443 0.379 -5.605 1.00 98.00 122 PHE A N 1
ATOM 921 C CA . PHE A 1 122 ? 6.822 1.489 -6.330 1.00 98.00 122 PHE A CA 1
ATOM 922 C C . PHE A 1 122 ? 7.661 2.772 -6.258 1.00 98.00 122 PHE A C 1
ATOM 924 O O . PHE A 1 122 ? 8.335 3.029 -5.271 1.00 98.00 122 PHE A O 1
ATOM 931 N N . GLU A 1 123 ? 7.576 3.636 -7.273 1.00 96.19 123 GLU A N 1
ATOM 932 C CA . GLU A 1 123 ? 8.286 4.930 -7.273 1.00 96.19 123 GLU A CA 1
ATOM 933 C C . GLU A 1 123 ? 7.400 6.074 -6.770 1.00 96.19 123 GLU A C 1
ATOM 935 O O . GLU A 1 123 ? 7.815 6.895 -5.953 1.00 96.19 123 GLU A O 1
ATOM 940 N N . THR A 1 124 ? 6.149 6.113 -7.224 1.00 95.38 124 THR A N 1
ATOM 941 C CA . THR A 1 124 ? 5.216 7.203 -6.922 1.00 95.38 124 THR A CA 1
ATOM 942 C C . THR A 1 124 ? 4.551 7.017 -5.562 1.00 95.38 124 THR A C 1
ATOM 944 O O . THR A 1 124 ? 4.042 5.929 -5.277 1.00 95.38 124 THR A O 1
ATOM 947 N N . ARG A 1 125 ? 4.421 8.106 -4.798 1.00 94.31 125 ARG A N 1
ATOM 948 C CA . ARG A 1 125 ? 3.748 8.135 -3.490 1.00 94.31 125 ARG A CA 1
ATOM 949 C C . ARG A 1 125 ? 2.373 7.458 -3.487 1.00 94.31 125 ARG A C 1
ATOM 951 O O . ARG A 1 125 ? 2.112 6.644 -2.615 1.00 94.31 125 ARG A O 1
ATOM 958 N N . LEU A 1 126 ? 1.541 7.713 -4.501 1.00 96.06 126 LEU A N 1
ATOM 959 C CA . LEU A 1 126 ? 0.205 7.114 -4.618 1.00 96.06 126 LEU A CA 1
ATOM 960 C C . LEU A 1 126 ? 0.217 5.583 -4.491 1.00 96.06 126 LEU A C 1
ATOM 962 O O . LEU A 1 126 ? -0.578 5.016 -3.753 1.00 96.06 126 LEU A O 1
ATOM 966 N N . HIS A 1 127 ? 1.123 4.906 -5.192 1.00 97.44 127 HIS A N 1
ATOM 967 C CA . HIS A 1 127 ? 1.186 3.447 -5.153 1.00 97.44 127 HIS A CA 1
ATOM 968 C C . HIS A 1 127 ? 1.860 2.928 -3.874 1.00 97.44 127 HIS A C 1
ATOM 970 O O . HIS A 1 127 ? 1.428 1.909 -3.336 1.00 97.44 127 HIS A O 1
ATOM 976 N N . LYS A 1 128 ? 2.871 3.644 -3.355 1.00 97.25 128 LYS A N 1
ATOM 977 C CA . LYS A 1 128 ? 3.522 3.304 -2.079 1.00 97.25 128 LYS A CA 1
ATOM 978 C C . LYS A 1 128 ? 2.523 3.326 -0.927 1.00 97.25 128 LYS A C 1
ATOM 980 O O . LYS A 1 128 ? 2.359 2.327 -0.232 1.00 97.25 128 LYS A O 1
ATOM 985 N N . ASP A 1 129 ? 1.821 4.446 -0.788 1.00 97.12 129 ASP A N 1
ATOM 986 C CA . ASP A 1 129 ? 0.895 4.701 0.311 1.00 97.12 129 ASP A CA 1
ATOM 987 C C . ASP A 1 129 ? -0.289 3.723 0.259 1.00 97.12 129 ASP A C 1
ATOM 989 O O . ASP A 1 129 ? -0.740 3.254 1.301 1.00 97.12 129 ASP A O 1
ATOM 993 N N . LEU A 1 130 ? -0.739 3.326 -0.941 1.00 97.94 130 LE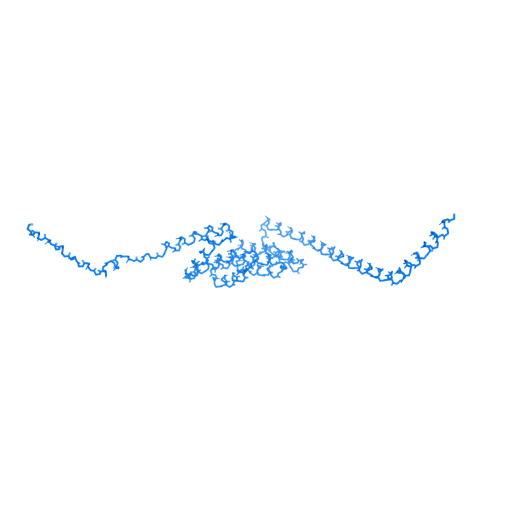U A N 1
ATOM 994 C CA . LEU A 1 130 ? -1.789 2.317 -1.098 1.00 97.94 130 LEU A CA 1
ATOM 995 C C . LEU A 1 130 ? -1.347 0.943 -0.578 1.00 97.94 130 LEU A C 1
ATOM 997 O O . LEU A 1 130 ? -2.117 0.272 0.110 1.00 97.94 130 LEU A O 1
ATOM 1001 N N . SER A 1 131 ? -0.132 0.502 -0.916 1.00 98.25 131 SER A N 1
ATOM 1002 C CA . SER A 1 131 ? 0.396 -0.780 -0.434 1.00 98.25 131 SER A CA 1
ATOM 1003 C C . SER A 1 131 ? 0.607 -0.763 1.081 1.00 9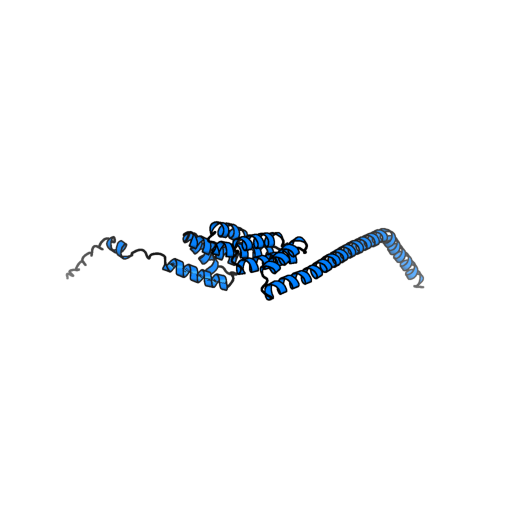8.25 131 SER A C 1
ATOM 1005 O O . SER A 1 131 ? 0.173 -1.695 1.757 1.00 98.25 131 SER A O 1
ATOM 1007 N N . SER A 1 132 ? 1.159 0.323 1.627 1.00 97.81 132 SER A N 1
ATOM 1008 C CA . SER A 1 132 ? 1.299 0.510 3.077 1.00 97.81 132 SER A CA 1
ATOM 1009 C C . SER A 1 132 ? -0.052 0.503 3.799 1.00 97.81 132 SER A C 1
ATOM 1011 O O . SER A 1 132 ? -0.193 -0.130 4.844 1.00 97.81 132 SER A O 1
ATOM 1013 N N . LEU A 1 133 ? -1.074 1.151 3.229 1.00 98.25 133 LEU A N 1
ATOM 1014 C CA . LEU A 1 133 ? -2.420 1.173 3.799 1.00 98.25 133 LEU A CA 1
ATOM 1015 C C . LEU A 1 133 ? -3.057 -0.223 3.812 1.00 98.25 133 LEU A C 1
ATOM 1017 O O . LEU A 1 133 ? -3.655 -0.617 4.810 1.00 98.25 133 LEU A O 1
ATOM 1021 N N . LYS A 1 134 ? -2.908 -1.001 2.732 1.00 98.50 134 LYS A N 1
ATOM 1022 C CA . LYS A 1 134 ? -3.393 -2.392 2.683 1.00 98.50 134 LYS A CA 1
ATOM 1023 C C . LYS A 1 134 ? -2.731 -3.271 3.745 1.00 98.50 134 LYS A C 1
ATOM 1025 O O . LYS A 1 134 ? -3.422 -4.065 4.376 1.00 98.50 134 LYS A O 1
ATOM 1030 N N . ALA A 1 135 ? -1.429 -3.101 3.978 1.00 98.56 135 ALA A N 1
ATOM 1031 C CA . ALA A 1 135 ? -0.737 -3.790 5.065 1.00 98.56 135 ALA A CA 1
ATOM 1032 C C . ALA A 1 135 ? -1.302 -3.393 6.441 1.00 98.56 135 ALA A C 1
ATOM 1034 O O . ALA A 1 135 ? -1.546 -4.259 7.275 1.00 98.56 135 ALA A O 1
ATOM 1035 N N . ALA A 1 136 ? -1.569 -2.101 6.661 1.00 98.31 136 ALA A N 1
ATOM 1036 C CA . ALA A 1 136 ? -2.153 -1.610 7.909 1.00 98.31 136 ALA A CA 1
ATOM 1037 C C . ALA A 1 136 ? -3.564 -2.171 8.172 1.00 98.31 136 ALA A C 1
ATOM 1039 O O . ALA A 1 136 ? -3.872 -2.508 9.312 1.00 98.31 136 ALA A O 1
ATOM 1040 N N . TYR A 1 137 ? -4.402 -2.336 7.143 1.00 98.50 137 TYR A N 1
ATOM 1041 C CA . TYR A 1 137 ? -5.701 -3.004 7.300 1.00 98.50 137 TYR A CA 1
ATOM 1042 C C . TYR A 1 137 ? -5.556 -4.460 7.756 1.00 98.50 137 TYR A C 1
ATOM 1044 O O . TYR A 1 137 ? -6.265 -4.883 8.659 1.00 98.50 137 TYR A O 1
ATOM 1052 N N . ILE A 1 138 ? -4.599 -5.207 7.204 1.00 98.62 138 ILE A N 1
ATOM 1053 C CA . ILE A 1 138 ? -4.358 -6.591 7.638 1.00 98.62 138 ILE A CA 1
ATOM 1054 C C . ILE A 1 138 ? -3.850 -6.629 9.084 1.00 98.62 138 ILE A C 1
ATOM 1056 O O . ILE A 1 138 ? -4.266 -7.476 9.866 1.00 98.62 138 ILE A O 1
ATOM 1060 N N . LEU A 1 139 ? -2.983 -5.691 9.473 1.00 98.44 139 LEU A N 1
ATOM 1061 C CA . LEU A 1 139 ? -2.509 -5.585 10.856 1.00 98.44 139 LEU A CA 1
ATOM 1062 C C . LEU A 1 139 ? -3.638 -5.272 11.844 1.00 98.44 139 LEU A C 1
ATOM 1064 O O . LEU A 1 139 ? -3.586 -5.728 12.984 1.00 98.44 139 LEU A O 1
ATOM 1068 N N . MET A 1 140 ? -4.659 -4.529 11.412 1.00 98.25 140 MET A N 1
ATOM 1069 C CA . MET A 1 140 ? -5.866 -4.294 12.204 1.00 98.25 140 MET A CA 1
ATOM 1070 C C . MET A 1 140 ? -6.629 -5.599 12.457 1.00 98.25 140 MET A C 1
ATOM 1072 O O . MET A 1 140 ? -7.039 -5.839 13.591 1.00 98.25 140 MET A O 1
ATOM 1076 N N . ASP A 1 141 ? -6.768 -6.450 11.438 1.00 96.69 141 ASP A N 1
ATOM 1077 C CA . ASP A 1 141 ? -7.416 -7.765 11.561 1.00 96.69 141 ASP A CA 1
ATOM 1078 C C . ASP A 1 141 ? -6.590 -8.747 12.409 1.00 96.69 141 ASP A C 1
ATOM 1080 O O . ASP A 1 141 ? -7.147 -9.609 13.084 1.00 96.69 141 ASP A O 1
ATOM 1084 N N . LEU A 1 142 ? -5.263 -8.586 12.422 1.00 97.81 142 LEU A N 1
ATOM 1085 C CA . LEU A 1 142 ? -4.335 -9.317 13.292 1.00 97.81 142 LEU A CA 1
ATOM 1086 C C . LEU A 1 142 ? -4.243 -8.750 14.719 1.00 97.81 142 LEU A C 1
ATOM 1088 O O . LEU A 1 142 ? -3.399 -9.190 15.495 1.00 97.81 142 LEU A O 1
ATOM 1092 N N . GLU A 1 143 ? -5.065 -7.756 15.062 1.00 97.88 143 GLU A N 1
ATOM 1093 C CA . GLU A 1 143 ? -5.089 -7.092 16.372 1.00 97.88 143 GLU A CA 1
ATOM 1094 C C . GLU A 1 143 ? -3.761 -6.409 16.771 1.00 97.88 143 GLU A C 1
ATOM 1096 O O . GLU A 1 143 ? -3.514 -6.102 17.939 1.00 97.88 143 GLU A O 1
ATOM 1101 N N . ARG A 1 144 ? -2.902 -6.089 15.795 1.00 98.12 144 ARG A N 1
ATOM 1102 C CA . ARG A 1 144 ? -1.613 -5.402 15.994 1.00 98.12 144 ARG A CA 1
ATOM 1103 C C . ARG A 1 144 ? -1.794 -3.884 16.016 1.00 98.12 144 ARG A C 1
ATOM 1105 O O . ARG A 1 144 ? -1.215 -3.147 15.218 1.00 98.12 144 ARG A O 1
ATOM 1112 N N . TYR A 1 145 ? -2.634 -3.403 16.929 1.00 97.94 145 TYR A N 1
ATOM 1113 C CA . TYR A 1 145 ? -3.136 -2.024 16.926 1.00 97.94 145 TYR A CA 1
ATOM 1114 C C . TYR A 1 145 ? -2.049 -0.946 17.037 1.00 97.94 145 TYR A C 1
ATOM 1116 O O . TYR A 1 145 ? -2.196 0.126 16.448 1.00 97.94 145 TYR A O 1
ATOM 1124 N N . ASP A 1 146 ? -0.951 -1.210 17.744 1.00 95.88 146 ASP A N 1
ATOM 1125 C CA . ASP A 1 146 ? 0.154 -0.250 17.846 1.00 95.88 146 ASP A CA 1
ATOM 1126 C C . ASP A 1 146 ? 0.890 -0.091 16.509 1.00 95.88 146 ASP A C 1
ATOM 1128 O O . ASP A 1 146 ? 1.166 1.035 16.085 1.00 95.88 146 ASP A O 1
ATOM 1132 N N . ASP A 1 147 ? 1.097 -1.189 15.775 1.00 96.88 147 ASP A N 1
ATOM 1133 C CA . ASP A 1 147 ? 1.667 -1.141 14.426 1.00 96.88 147 ASP A CA 1
ATOM 1134 C C . ASP A 1 147 ? 0.737 -0.402 13.457 1.00 96.88 147 ASP A C 1
ATOM 1136 O O . ASP A 1 147 ? 1.200 0.385 12.627 1.00 96.88 147 ASP A O 1
ATOM 1140 N N . VAL A 1 148 ? -0.581 -0.605 13.588 1.00 98.12 148 VAL A N 1
ATOM 1141 C CA . VAL A 1 148 ? -1.589 0.126 12.807 1.00 98.12 148 VAL A CA 1
ATOM 1142 C C . VAL A 1 148 ? -1.480 1.626 13.053 1.00 98.12 148 VAL A C 1
ATOM 1144 O O . VAL A 1 148 ? -1.457 2.391 12.088 1.00 98.12 148 VAL A O 1
ATOM 1147 N N . LYS A 1 149 ? -1.382 2.067 14.313 1.00 95.44 149 LYS A N 1
ATOM 1148 C CA . LYS A 1 149 ? -1.248 3.493 14.655 1.00 95.44 149 LYS A CA 1
ATOM 1149 C C . LYS A 1 149 ? 0.033 4.092 14.081 1.00 95.44 149 LYS A C 1
ATOM 1151 O O . LYS A 1 149 ? -0.031 5.148 13.456 1.00 95.44 149 LYS A O 1
ATOM 1156 N N . ILE A 1 150 ? 1.171 3.409 14.236 1.00 94.38 150 ILE A N 1
ATOM 1157 C CA . ILE A 1 150 ? 2.469 3.867 13.716 1.00 94.38 150 ILE A CA 1
ATOM 1158 C C . ILE A 1 150 ? 2.418 4.009 12.190 1.00 94.38 150 ILE A C 1
ATOM 1160 O O . ILE A 1 150 ? 2.781 5.053 11.648 1.00 94.38 150 ILE A O 1
ATOM 1164 N N . ARG A 1 151 ? 1.929 2.982 11.486 1.00 94.25 151 ARG A N 1
ATOM 1165 C CA . ARG A 1 151 ? 1.851 2.990 10.018 1.00 94.25 151 ARG A CA 1
ATOM 1166 C C . ARG A 1 151 ? 0.841 4.009 9.504 1.00 94.25 151 ARG A C 1
ATOM 1168 O O . ARG A 1 151 ? 1.128 4.716 8.545 1.00 94.25 151 ARG A O 1
ATOM 1175 N N . SER A 1 152 ? -0.311 4.127 10.159 1.00 95.31 152 SER A N 1
ATOM 1176 C CA . SER A 1 152 ? -1.342 5.098 9.781 1.00 95.31 152 SER A CA 1
ATOM 1177 C C . SER A 1 152 ? -0.870 6.535 9.988 1.00 95.31 152 SER A C 1
ATOM 1179 O O . SER A 1 152 ? -1.152 7.382 9.150 1.00 95.31 152 SER A O 1
ATOM 1181 N N . ALA A 1 153 ? -0.089 6.816 11.035 1.00 92.25 153 ALA A N 1
ATOM 1182 C CA . ALA A 1 153 ? 0.483 8.144 11.261 1.00 92.25 153 ALA A CA 1
ATOM 1183 C C . ALA A 1 153 ? 1.417 8.590 10.122 1.00 92.25 153 ALA A C 1
ATOM 1185 O O . ALA A 1 153 ? 1.423 9.761 9.756 1.00 92.25 153 ALA A O 1
ATOM 1186 N N . ALA A 1 154 ? 2.161 7.663 9.509 1.00 92.31 154 ALA A N 1
ATOM 1187 C CA . ALA A 1 154 ? 2.997 7.966 8.344 1.00 92.31 154 ALA A CA 1
ATOM 1188 C C . ALA A 1 154 ? 2.183 8.292 7.073 1.00 92.31 154 ALA A C 1
ATOM 1190 O O . ALA A 1 154 ? 2.708 8.909 6.146 1.00 92.31 154 ALA A O 1
ATOM 1191 N N . LEU A 1 155 ? 0.913 7.877 7.027 1.00 95.12 155 LEU A N 1
ATOM 1192 C CA . LEU A 1 155 ? -0.013 8.099 5.912 1.00 95.12 155 LEU A CA 1
ATOM 1193 C C . LEU A 1 155 ? -0.991 9.262 6.173 1.00 95.12 155 LEU A C 1
ATOM 1195 O O . LEU A 1 155 ? -1.605 9.764 5.236 1.00 95.12 155 LEU A O 1
ATOM 1199 N N . ASP A 1 156 ? -1.115 9.706 7.423 1.00 91.75 156 ASP A N 1
ATOM 1200 C CA . ASP A 1 156 ? -1.940 10.829 7.887 1.00 91.75 156 ASP A CA 1
ATOM 1201 C C . ASP A 1 156 ? -1.127 12.137 7.894 1.00 91.75 156 ASP A C 1
ATOM 1203 O O . ASP A 1 156 ? -0.916 12.784 8.920 1.00 91.75 156 ASP A O 1
ATOM 1207 N N . THR A 1 157 ? -0.601 12.503 6.725 1.00 89.06 157 THR A N 1
ATOM 1208 C CA . THR A 1 157 ? 0.103 13.777 6.507 1.00 89.06 157 THR A CA 1
ATOM 1209 C C . THR A 1 157 ? -0.664 14.624 5.502 1.00 89.06 157 THR A C 1
ATOM 1211 O O . THR A 1 157 ? -1.275 14.052 4.599 1.00 89.06 157 THR A O 1
ATOM 1214 N N . SER A 1 158 ? -0.527 15.954 5.573 1.00 84.94 158 SER A N 1
ATOM 1215 C CA . SER A 1 158 ? -1.112 16.870 4.581 1.00 84.94 158 SER A CA 1
ATOM 1216 C C . SER A 1 158 ? -0.848 16.391 3.153 1.00 84.94 158 SER A C 1
ATOM 1218 O O . SER A 1 158 ? 0.274 15.999 2.813 1.00 84.94 158 SER A O 1
ATOM 1220 N N . ASP A 1 159 ? -1.899 16.412 2.336 1.00 86.25 159 ASP A N 1
ATOM 1221 C CA . ASP A 1 159 ? -1.876 16.059 0.914 1.00 86.25 159 ASP A CA 1
ATOM 1222 C C . ASP A 1 159 ? -1.520 14.589 0.620 1.00 86.25 159 ASP A C 1
ATOM 1224 O O . ASP A 1 159 ? -1.260 14.225 -0.532 1.00 86.25 159 ASP A O 1
ATOM 1228 N N . ALA A 1 160 ? -1.511 13.710 1.633 1.00 91.44 160 ALA A N 1
ATOM 1229 C CA . ALA A 1 160 ? -1.351 12.282 1.388 1.00 91.44 160 ALA A CA 1
ATOM 1230 C C . ALA A 1 160 ? -2.598 11.723 0.677 1.00 91.44 160 ALA A C 1
ATOM 1232 O O . ALA A 1 160 ? -3.722 11.992 1.112 1.00 91.44 160 ALA A O 1
ATOM 1233 N N . PRO A 1 161 ? -2.435 10.880 -0.362 1.00 92.31 161 PRO A N 1
ATOM 1234 C CA . PRO A 1 161 ? -3.558 10.381 -1.161 1.00 92.31 161 PRO A CA 1
ATOM 1235 C C . PRO A 1 161 ? -4.638 9.639 -0.366 1.00 92.31 161 PRO A C 1
ATOM 1237 O O . PRO A 1 161 ? -5.785 9.574 -0.804 1.00 92.31 161 PRO A O 1
ATOM 1240 N N . PHE A 1 162 ? -4.275 9.071 0.788 1.00 96.06 162 PHE A N 1
ATOM 1241 C CA . PHE A 1 162 ? -5.166 8.269 1.625 1.00 96.06 162 PHE A CA 1
ATOM 1242 C C . PHE A 1 162 ? -5.239 8.752 3.079 1.00 96.06 162 PHE A C 1
ATOM 1244 O O . PHE A 1 162 ? -5.576 7.956 3.956 1.00 96.06 162 PHE A O 1
ATOM 1251 N N . GLN A 1 163 ? -4.949 10.034 3.342 1.00 95.81 163 GLN A N 1
ATOM 1252 C CA . GLN A 1 163 ? -4.940 10.594 4.704 1.00 95.81 163 GLN A CA 1
ATOM 1253 C C . GLN A 1 163 ? -6.233 10.296 5.481 1.00 95.81 163 GLN A C 1
ATOM 1255 O O . GLN A 1 163 ? -6.177 9.857 6.626 1.00 95.81 163 GLN A O 1
ATOM 1260 N N . ASP A 1 164 ? -7.399 10.431 4.839 1.00 96.44 164 ASP A N 1
ATOM 1261 C CA . ASP A 1 164 ? -8.698 10.220 5.487 1.00 96.44 164 ASP A CA 1
ATOM 1262 C C . ASP A 1 164 ? -8.872 8.772 5.959 1.00 96.44 164 ASP A C 1
ATOM 1264 O O . ASP A 1 164 ? -9.333 8.525 7.072 1.00 96.44 164 ASP A O 1
ATOM 1268 N N . LEU A 1 165 ? -8.483 7.811 5.113 1.00 97.62 165 LEU A N 1
ATOM 1269 C CA . LEU A 1 165 ? -8.566 6.382 5.416 1.00 97.62 165 LEU A CA 1
ATOM 1270 C C . LEU A 1 165 ? -7.559 5.992 6.496 1.00 97.62 165 LEU A C 1
ATOM 1272 O O . LEU A 1 165 ? -7.889 5.217 7.389 1.00 97.62 165 LEU A O 1
ATOM 1276 N N . ALA A 1 166 ? -6.348 6.550 6.445 1.00 97.75 166 ALA A N 1
ATOM 1277 C CA . ALA A 1 166 ? -5.329 6.323 7.460 1.00 97.75 166 ALA A CA 1
ATOM 1278 C C . ALA A 1 166 ? -5.760 6.878 8.826 1.00 97.75 166 ALA A C 1
ATOM 1280 O O . ALA A 1 166 ? -5.675 6.179 9.838 1.00 97.75 166 ALA A O 1
ATOM 1281 N N . LYS A 1 167 ? -6.298 8.103 8.866 1.00 97.12 167 LYS A N 1
ATOM 1282 C CA . LYS A 1 167 ? -6.826 8.701 10.096 1.00 97.12 167 LYS A CA 1
ATOM 1283 C C . LYS A 1 167 ? -8.014 7.907 10.645 1.00 97.12 167 LYS A C 1
ATOM 1285 O O . LYS A 1 167 ? -8.092 7.702 11.856 1.00 97.12 167 LYS A O 1
ATOM 1290 N N . GLU A 1 168 ? -8.912 7.432 9.781 1.00 97.88 168 GLU A N 1
ATOM 1291 C CA . GLU A 1 168 ? -10.037 6.575 10.180 1.00 97.88 168 GLU A CA 1
ATOM 1292 C C . GLU A 1 168 ? -9.542 5.256 10.787 1.00 97.88 168 GLU A C 1
ATOM 1294 O O . GLU A 1 168 ? -9.980 4.865 11.870 1.00 97.88 168 GLU A O 1
ATOM 1299 N N . LEU A 1 169 ? -8.584 4.596 10.134 1.00 98.31 169 LEU A N 1
ATOM 1300 C CA . LEU A 1 169 ? -7.998 3.346 10.609 1.00 98.31 169 LEU A CA 1
ATOM 1301 C C . LEU A 1 169 ? -7.284 3.528 11.959 1.00 98.31 169 LEU A C 1
ATOM 1303 O O . LEU A 1 169 ? -7.482 2.731 12.877 1.00 98.31 169 LEU A O 1
ATOM 1307 N N . SER A 1 170 ? -6.530 4.619 12.121 1.00 97.44 170 SER A N 1
ATOM 1308 C CA . SER A 1 170 ? -5.899 4.993 13.392 1.00 97.44 170 SER A CA 1
ATOM 1309 C C . SER A 1 170 ? -6.934 5.224 14.503 1.00 97.44 170 SER A C 1
ATOM 1311 O O . SER A 1 170 ? -6.760 4.752 15.626 1.00 97.44 170 SER A O 1
ATOM 1313 N N . ALA A 1 171 ? -8.062 5.874 14.192 1.00 97.75 171 ALA A N 1
ATOM 1314 C CA . ALA A 1 171 ? -9.155 6.073 15.144 1.00 97.75 171 ALA A CA 1
ATOM 1315 C C . ALA A 1 171 ? -9.795 4.745 15.587 1.00 97.75 171 ALA A C 1
ATOM 1317 O O . ALA A 1 171 ? -10.070 4.560 16.775 1.00 97.75 171 ALA A O 1
ATOM 1318 N N . HIS A 1 172 ? -9.979 3.797 14.662 1.00 98.06 172 HIS A N 1
ATOM 1319 C CA . HIS A 1 172 ? -10.436 2.448 14.998 1.00 98.06 172 HIS A CA 1
ATOM 1320 C C . HIS A 1 172 ? -9.434 1.702 15.887 1.00 98.06 172 HIS A C 1
ATOM 1322 O O . HIS A 1 172 ? -9.850 1.078 16.864 1.00 98.06 172 HIS A O 1
ATOM 1328 N N . ALA A 1 173 ? -8.134 1.799 15.603 1.00 98.12 173 ALA A N 1
ATOM 1329 C CA . ALA A 1 173 ? -7.096 1.203 16.441 1.00 98.12 173 ALA A CA 1
A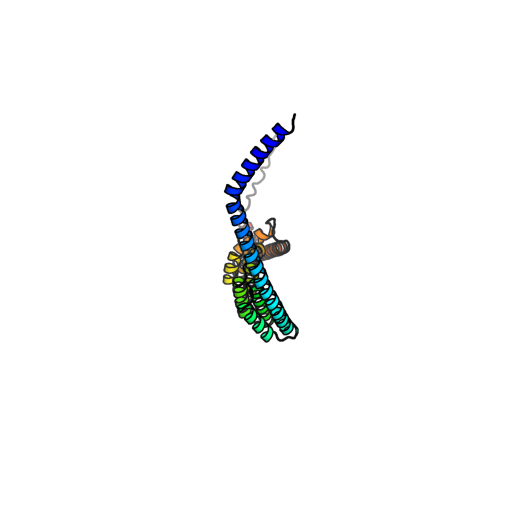TOM 1330 C C . ALA A 1 173 ? -7.089 1.809 17.858 1.00 98.12 173 ALA A C 1
ATOM 1332 O O . ALA A 1 173 ? -7.026 1.069 18.837 1.00 98.12 173 ALA A O 1
ATOM 1333 N N . SER A 1 174 ? -7.230 3.134 17.997 1.00 97.38 174 SER A N 1
ATOM 1334 C CA . SER A 1 174 ? -7.384 3.790 19.308 1.00 97.38 174 SER A CA 1
ATOM 1335 C C . SER A 1 174 ? -8.597 3.272 20.076 1.00 97.38 174 SER A C 1
ATOM 1337 O O . SER A 1 174 ? -8.480 2.975 21.264 1.00 97.38 174 SER A O 1
ATOM 1339 N N . LEU A 1 175 ? -9.739 3.094 19.405 1.00 96.00 175 LEU A N 1
ATOM 1340 C CA . LEU A 1 175 ? -10.942 2.557 20.040 1.00 96.00 175 LEU A CA 1
ATOM 1341 C C . LEU A 1 175 ? -10.725 1.121 20.542 1.00 96.00 175 LEU A C 1
ATOM 1343 O O . LEU A 1 175 ? -11.126 0.794 21.656 1.00 96.00 175 LEU A O 1
ATOM 1347 N N . LYS A 1 176 ? -10.054 0.275 19.750 1.00 96.44 176 LYS A N 1
ATOM 1348 C CA . LYS A 1 176 ? -9.744 -1.114 20.126 1.00 96.44 176 LYS A CA 1
ATOM 1349 C C . LYS A 1 176 ? -8.785 -1.226 21.306 1.00 96.44 176 LYS A C 1
ATOM 1351 O O . LYS A 1 176 ? -8.921 -2.152 22.097 1.00 96.44 176 LYS A O 1
ATOM 1356 N N . THR A 1 177 ? -7.874 -0.271 21.470 1.00 96.19 177 THR A N 1
ATOM 1357 C CA . THR A 1 177 ? -6.974 -0.210 22.633 1.00 96.19 177 THR A CA 1
ATOM 1358 C C . THR A 1 177 ? -7.571 0.541 23.830 1.00 96.19 177 THR A C 1
ATOM 1360 O O . THR A 1 177 ? -6.841 0.864 24.761 1.00 96.19 177 THR A O 1
ATOM 1363 N N . GLY A 1 178 ? -8.863 0.890 23.805 1.00 94.62 178 GLY A N 1
ATOM 1364 C CA . GLY A 1 178 ? -9.541 1.606 24.894 1.00 94.62 178 GLY A CA 1
ATOM 1365 C C . GLY A 1 178 ? -9.259 3.113 24.972 1.00 94.62 178 GLY A C 1
ATOM 1366 O O . GLY A 1 178 ? -9.744 3.780 25.883 1.00 94.62 178 GLY A O 1
ATOM 1367 N N . ASP A 1 179 ? -8.531 3.684 24.010 1.00 95.88 179 ASP A N 1
ATOM 1368 C CA . ASP A 1 179 ? -8.315 5.129 23.897 1.00 95.88 179 ASP A CA 1
ATOM 1369 C C . ASP A 1 179 ? -9.502 5.794 23.180 1.00 95.88 179 ASP A C 1
ATOM 1371 O O . ASP A 1 179 ? -9.418 6.323 22.064 1.00 95.88 179 ASP A O 1
ATOM 1375 N N . THR A 1 180 ? -10.657 5.728 23.843 1.00 96.31 180 THR A N 1
ATOM 1376 C CA . THR A 1 180 ? -11.929 6.265 23.349 1.00 96.31 180 THR A CA 1
ATOM 1377 C C . THR A 1 180 ? -11.858 7.774 23.129 1.00 96.31 180 THR A C 1
ATOM 1379 O O . THR A 1 180 ? -12.484 8.290 22.203 1.00 96.31 180 THR A O 1
ATOM 1382 N N . LYS A 1 181 ? -11.060 8.494 23.930 1.00 96.19 181 LYS A N 1
ATOM 1383 C CA . LYS A 1 181 ? -10.884 9.945 23.805 1.00 96.19 181 LYS A CA 1
ATOM 1384 C C . LYS A 1 181 ? -10.254 10.305 22.459 1.00 96.19 181 LYS A C 1
ATOM 1386 O O . LYS A 1 181 ? -10.835 11.094 21.710 1.00 96.19 181 LYS A O 1
ATOM 1391 N N . THR A 1 182 ? -9.108 9.708 22.129 1.00 95.94 182 THR A N 1
ATOM 1392 C CA . THR A 1 182 ? -8.424 9.949 20.849 1.00 95.94 182 THR A CA 1
ATOM 1393 C C . THR A 1 182 ? -9.262 9.456 19.671 1.00 95.94 182 THR A C 1
ATOM 1395 O O . THR A 1 182 ? -9.368 10.149 18.657 1.00 95.94 182 THR A O 1
ATOM 1398 N N . ALA A 1 183 ? -9.920 8.298 19.806 1.00 97.31 183 ALA A N 1
ATOM 1399 C CA . ALA A 1 183 ? -10.819 7.779 18.778 1.00 97.31 183 ALA A CA 1
ATOM 1400 C C . ALA A 1 183 ? -11.954 8.769 18.468 1.00 97.31 183 ALA A C 1
ATOM 1402 O O . ALA A 1 183 ? -12.137 9.168 17.317 1.00 97.31 183 ALA A O 1
ATOM 1403 N N . LYS A 1 184 ? -12.671 9.236 19.500 1.00 97.62 184 LYS A N 1
ATOM 1404 C CA . LYS A 1 184 ? -13.766 10.209 19.376 1.00 97.62 184 LYS A CA 1
ATOM 1405 C C . LYS A 1 184 ? -13.294 11.518 18.757 1.00 97.62 184 LYS A C 1
ATOM 1407 O O . LYS A 1 184 ? -13.982 12.051 17.888 1.00 97.62 184 LYS A O 1
ATOM 1412 N N . GLN A 1 185 ? -12.122 12.016 19.151 1.00 97.56 185 GLN A N 1
ATOM 1413 C CA . GLN A 1 185 ? -11.529 13.217 18.562 1.00 97.56 185 GLN A CA 1
ATOM 1414 C C . GLN A 1 185 ? -11.291 13.048 17.053 1.00 97.56 185 GLN A C 1
ATOM 1416 O O . GLN A 1 185 ? -11.744 13.881 16.266 1.00 97.56 185 GLN A O 1
ATOM 1421 N N . ASN A 1 186 ? -10.637 11.960 16.635 1.00 97.25 186 ASN A N 1
ATOM 1422 C CA . ASN A 1 186 ? -10.341 11.710 15.223 1.00 97.25 186 ASN A CA 1
ATOM 1423 C C . ASN A 1 186 ? -11.610 11.464 14.392 1.00 97.25 186 ASN A C 1
ATOM 1425 O O . ASN A 1 186 ? -11.746 12.036 13.310 1.00 97.25 186 ASN A O 1
ATOM 1429 N N . PHE A 1 187 ? -12.577 10.690 14.894 1.00 98.44 187 PHE A N 1
ATOM 1430 C CA . PHE A 1 187 ? -13.850 10.502 14.192 1.00 98.44 187 PHE A CA 1
ATOM 1431 C C . PHE A 1 187 ? -14.658 11.802 14.104 1.00 98.44 187 PHE A C 1
ATOM 1433 O O . PHE A 1 187 ? -15.240 12.091 13.063 1.00 98.44 187 PHE A O 1
ATOM 1440 N N . THR A 1 188 ? -14.654 12.635 15.148 1.00 98.00 188 THR A N 1
ATOM 1441 C CA . THR A 1 188 ? -15.328 13.944 15.116 1.00 98.00 188 THR A CA 1
ATOM 1442 C C . THR A 1 188 ? -14.685 14.872 14.089 1.00 98.00 188 THR A C 1
ATOM 1444 O O . THR A 1 188 ? -15.401 15.563 13.365 1.00 98.00 188 THR A O 1
ATOM 1447 N N . TYR A 1 189 ? -13.354 14.868 13.978 1.00 96.88 189 TYR A N 1
ATOM 1448 C CA . TYR A 1 189 ? -12.653 15.587 12.918 1.00 96.88 189 TYR A CA 1
ATOM 1449 C C . TYR A 1 189 ? -13.121 1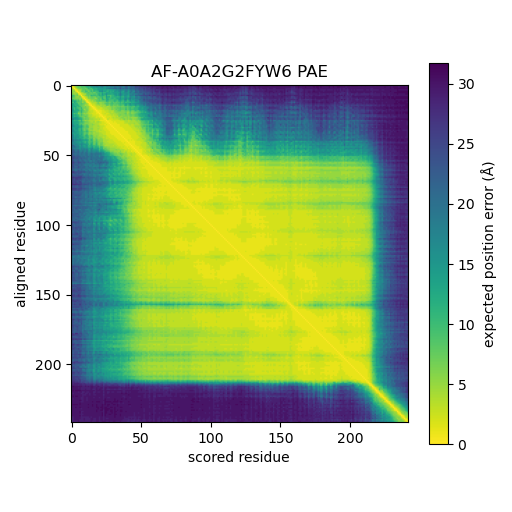5.105 11.536 1.00 96.88 189 TYR A C 1
ATOM 1451 O O . TYR A 1 189 ? -13.656 15.889 10.755 1.00 96.88 189 TYR A O 1
ATOM 1459 N N . LEU A 1 190 ? -13.029 13.800 11.263 1.00 97.69 190 LEU A N 1
ATOM 1460 C CA . LEU A 1 190 ? -13.428 13.218 9.974 1.00 97.69 190 LEU A CA 1
ATOM 1461 C C . LEU A 1 190 ? -14.906 13.472 9.631 1.00 97.69 190 LEU A C 1
ATOM 1463 O O . LEU A 1 190 ? -15.258 13.700 8.475 1.00 97.69 190 LEU A O 1
ATOM 1467 N N . ALA A 1 191 ? -15.785 13.474 10.633 1.00 98.06 191 ALA A N 1
ATOM 1468 C CA . ALA A 1 191 ? -17.215 13.708 10.466 1.00 98.06 191 ALA A CA 1
ATOM 1469 C C . ALA A 1 191 ? -17.568 15.147 10.047 1.00 98.06 191 ALA A C 1
ATOM 1471 O O . ALA A 1 191 ? -18.640 15.358 9.464 1.00 98.06 191 ALA A O 1
ATOM 1472 N N . ASN A 1 192 ? -16.705 16.124 10.343 1.00 96.94 192 ASN A N 1
ATOM 1473 C CA . ASN A 1 192 ? -17.009 17.552 10.216 1.00 96.94 192 ASN A CA 1
ATOM 1474 C C . ASN A 1 192 ? -16.101 18.297 9.229 1.00 96.94 192 ASN A C 1
ATOM 1476 O O . ASN A 1 192 ? -16.518 19.322 8.691 1.00 96.94 192 ASN A O 1
ATOM 1480 N N . THR A 1 193 ? -14.911 17.775 8.933 1.00 95.69 193 THR A N 1
ATOM 1481 C CA . THR A 1 193 ? -13.945 18.430 8.044 1.00 95.69 193 THR A CA 1
ATOM 1482 C C . THR A 1 193 ? -14.445 18.480 6.588 1.00 95.69 193 THR A C 1
ATOM 1484 O O . THR A 1 193 ? -14.863 17.456 6.029 1.00 95.69 193 THR A O 1
ATOM 1487 N N . PRO A 1 194 ? -14.436 19.662 5.938 1.00 94.25 194 PRO A N 1
ATOM 1488 C CA . PRO A 1 194 ? -14.679 19.783 4.502 1.00 94.25 194 PRO A CA 1
ATOM 1489 C C . PRO A 1 194 ? -13.606 19.053 3.684 1.00 94.25 194 PRO A C 1
ATOM 1491 O O . PRO A 1 194 ? -12.432 19.097 4.026 1.00 94.25 194 PRO A O 1
ATOM 1494 N N . GLY A 1 195 ? -14.000 18.407 2.586 1.00 92.06 195 GLY A N 1
ATOM 1495 C CA . GLY A 1 195 ? -13.071 17.692 1.701 1.00 92.06 195 GLY A CA 1
ATOM 1496 C C . GLY A 1 195 ? -12.808 16.227 2.069 1.00 92.06 195 GLY A C 1
ATOM 1497 O O . GLY A 1 195 ? -12.297 15.501 1.223 1.00 92.06 195 GLY A O 1
ATOM 1498 N N . VAL A 1 196 ? -13.225 15.768 3.257 1.00 95.81 196 VAL A N 1
ATOM 1499 C CA . VAL A 1 196 ? -13.143 14.345 3.631 1.00 95.81 196 VAL A CA 1
ATOM 1500 C C . VAL A 1 196 ? -14.056 13.493 2.746 1.00 95.81 196 VAL A C 1
ATOM 1502 O O . VAL A 1 196 ? -15.206 13.865 2.485 1.00 95.81 196 VAL A O 1
ATOM 1505 N N . LEU A 1 197 ? -13.574 12.317 2.332 1.00 95.56 197 LEU A N 1
ATOM 1506 C CA . LEU A 1 197 ? -14.340 11.348 1.541 1.00 95.56 197 LEU A CA 1
ATOM 1507 C C . LEU A 1 197 ? -15.704 11.027 2.182 1.00 95.56 197 LEU A C 1
ATOM 1509 O O . LEU A 1 197 ? -15.792 10.649 3.351 1.00 95.56 197 LEU A O 1
ATOM 1513 N N . ASN A 1 198 ? -16.784 11.081 1.391 1.00 96.56 198 ASN A N 1
ATOM 1514 C CA . ASN A 1 198 ? -18.159 10.894 1.885 1.00 96.56 198 ASN A CA 1
ATOM 1515 C C . ASN A 1 198 ? -18.366 9.579 2.658 1.00 96.56 198 ASN A C 1
ATOM 1517 O O . ASN A 1 198 ? -19.065 9.559 3.672 1.00 96.56 198 ASN A O 1
ATOM 1521 N N . GLY A 1 199 ? -17.743 8.487 2.200 1.00 97.06 199 GLY A N 1
ATOM 1522 C CA . GLY A 1 199 ? -17.804 7.193 2.885 1.00 97.06 199 GLY A CA 1
ATOM 1523 C C . GLY A 1 199 ? -17.169 7.232 4.279 1.00 97.06 199 GLY A C 1
ATOM 1524 O O . GLY A 1 199 ? -17.789 6.774 5.237 1.00 97.06 199 GLY A O 1
ATOM 1525 N N . VAL A 1 200 ? -15.986 7.846 4.397 1.00 98.06 200 VAL A N 1
ATOM 1526 C CA . VAL A 1 200 ? -15.271 8.038 5.672 1.00 98.06 200 VAL A CA 1
ATOM 1527 C C . VAL A 1 200 ? -16.089 8.930 6.601 1.00 98.06 200 VAL A C 1
ATOM 1529 O O . VAL A 1 200 ? -16.324 8.585 7.753 1.00 98.06 200 VAL A O 1
ATOM 1532 N N . LYS A 1 201 ? -16.629 10.038 6.082 1.00 98.19 201 LYS A N 1
ATOM 1533 C CA . LYS A 1 201 ? -17.476 10.962 6.847 1.00 98.19 201 LYS A CA 1
ATOM 1534 C C . LYS A 1 201 ? -18.710 10.272 7.437 1.00 98.19 201 LYS A C 1
ATOM 1536 O O . LYS A 1 201 ? -19.065 10.521 8.587 1.00 98.19 201 LYS A O 1
ATOM 1541 N N . SER A 1 202 ? -19.369 9.411 6.658 1.00 98.06 202 SER A N 1
ATOM 1542 C CA . SER A 1 202 ? -20.555 8.670 7.106 1.00 98.06 202 SER A CA 1
ATOM 1543 C C . SER A 1 202 ? -20.215 7.670 8.215 1.00 98.06 202 SER A C 1
ATOM 1545 O O . SER A 1 202 ? -20.859 7.682 9.265 1.00 98.06 202 SER A O 1
ATOM 1547 N N . ARG A 1 203 ? -19.158 6.865 8.039 1.00 98.25 203 ARG A N 1
ATOM 1548 C CA . ARG A 1 203 ? -18.702 5.907 9.059 1.00 98.25 203 ARG A CA 1
ATOM 1549 C C . ARG A 1 203 ? -18.186 6.593 10.321 1.00 98.25 203 ARG A C 1
ATOM 1551 O O . ARG A 1 203 ? -18.515 6.162 11.419 1.00 98.25 203 ARG A O 1
ATOM 1558 N N . ALA A 1 204 ? -17.479 7.711 10.186 1.00 98.44 204 ALA A N 1
ATOM 1559 C CA . ALA A 1 204 ? -17.010 8.494 11.322 1.00 98.44 204 ALA A CA 1
ATOM 1560 C C . ALA A 1 204 ? -18.171 9.044 12.168 1.00 98.44 204 ALA A C 1
ATOM 1562 O O . ALA A 1 204 ? -18.132 8.958 13.394 1.00 98.44 204 ALA A O 1
ATOM 1563 N N . LYS A 1 205 ? -19.248 9.539 11.538 1.00 98.12 205 LYS A N 1
ATOM 1564 C CA . LYS A 1 205 ? -20.469 9.947 12.259 1.00 98.12 205 LYS A CA 1
ATOM 1565 C C . LYS A 1 205 ? -21.090 8.785 13.032 1.00 98.12 205 LYS A C 1
ATOM 1567 O O . LYS A 1 205 ? -21.434 8.954 14.196 1.00 98.12 205 LYS A O 1
ATOM 1572 N N . GLN A 1 206 ? -21.190 7.614 12.402 1.00 97.81 206 GLN A N 1
ATOM 1573 C CA . GLN A 1 206 ? -21.699 6.403 13.054 1.00 97.81 206 GLN A CA 1
ATOM 1574 C C . GLN A 1 206 ? -20.821 6.008 14.249 1.00 97.81 206 GLN A C 1
ATOM 1576 O O . GLN A 1 206 ? -21.345 5.731 15.324 1.00 97.81 206 GLN A O 1
ATOM 1581 N N . ALA A 1 207 ? -19.495 6.056 14.096 1.00 97.69 207 ALA A N 1
ATOM 1582 C CA . ALA A 1 207 ? -18.552 5.768 15.171 1.00 97.69 207 ALA A CA 1
ATOM 1583 C C . ALA A 1 207 ? -18.708 6.738 16.355 1.00 97.69 207 ALA A C 1
ATOM 1585 O O . ALA A 1 207 ? -18.768 6.290 17.497 1.00 97.69 207 ALA A O 1
ATOM 1586 N N . VAL A 1 208 ? -18.855 8.047 16.106 1.00 97.62 208 VAL A N 1
ATOM 1587 C CA . VAL A 1 208 ? -19.131 9.036 17.168 1.00 97.62 208 VAL A CA 1
ATOM 1588 C C . VAL A 1 208 ? -20.446 8.726 17.886 1.00 97.62 208 VAL A C 1
ATOM 1590 O O . VAL A 1 208 ? -20.483 8.747 19.115 1.00 97.62 208 VAL A O 1
ATOM 1593 N N . SER A 1 209 ? -21.516 8.412 17.150 1.00 96.19 209 SER A N 1
ATOM 1594 C CA . SER A 1 209 ? -22.806 8.045 17.746 1.00 96.19 209 SER A CA 1
ATOM 1595 C C . SER A 1 209 ? -22.704 6.804 18.636 1.00 96.19 209 SER A C 1
ATOM 1597 O O . SER A 1 209 ? -23.248 6.811 19.737 1.00 96.19 209 SER A O 1
ATOM 1599 N N . LEU A 1 210 ? -21.982 5.770 18.193 1.00 94.88 210 LEU A N 1
ATOM 1600 C CA . LEU A 1 210 ? -21.762 4.549 18.974 1.00 94.88 210 LEU A CA 1
ATOM 1601 C C . LEU A 1 210 ? -20.929 4.812 20.232 1.00 94.88 210 LEU A C 1
ATOM 1603 O O . LEU A 1 210 ? -21.272 4.311 21.299 1.00 94.88 210 LEU A O 1
ATOM 1607 N N . ILE A 1 211 ? -19.873 5.623 20.127 1.00 95.00 211 ILE A N 1
ATOM 1608 C CA . ILE A 1 211 ? -19.056 6.009 21.282 1.00 95.00 211 ILE A CA 1
ATOM 1609 C C . ILE A 1 211 ? -19.915 6.749 22.315 1.00 95.00 211 ILE A C 1
ATOM 1611 O O . ILE A 1 211 ? -19.900 6.381 23.484 1.00 95.00 211 ILE A O 1
ATOM 1615 N N . ASN A 1 212 ? -20.708 7.737 21.887 1.00 93.00 212 ASN A N 1
ATOM 1616 C CA . ASN A 1 212 ? -21.576 8.506 22.784 1.00 93.00 212 ASN A CA 1
ATOM 1617 C C . ASN A 1 212 ? -22.658 7.642 23.445 1.00 93.00 212 ASN A C 1
ATOM 1619 O O . ASN A 1 212 ? -22.983 7.863 24.604 1.00 93.00 212 ASN A O 1
ATOM 1623 N N . ALA A 1 213 ? -23.217 6.665 22.727 1.00 91.06 213 ALA A N 1
ATOM 1624 C CA . ALA A 1 213 ? -24.213 5.751 23.286 1.00 91.06 213 ALA A CA 1
ATOM 1625 C C . ALA A 1 213 ? -23.628 4.820 24.363 1.00 91.06 213 ALA A C 1
ATOM 1627 O O . ALA A 1 213 ? -24.361 4.346 25.226 1.00 91.06 213 ALA A O 1
ATOM 1628 N N . ASN A 1 214 ? -22.321 4.555 24.302 1.00 84.56 214 ASN A N 1
ATOM 1629 C CA . ASN A 1 214 ? -21.616 3.691 25.244 1.00 84.56 214 ASN A CA 1
ATOM 1630 C C . ASN A 1 214 ? -20.965 4.470 26.407 1.00 84.56 214 ASN A C 1
ATOM 1632 O O . ASN A 1 214 ? -20.463 3.860 27.350 1.00 84.56 214 ASN A O 1
ATOM 1636 N N . GLU A 1 215 ? -20.957 5.806 26.354 1.00 79.19 215 GLU A N 1
ATOM 1637 C CA . GLU A 1 215 ? -20.613 6.654 27.495 1.00 79.19 215 GLU A CA 1
ATOM 1638 C C . GLU A 1 215 ? -21.763 6.579 28.513 1.00 79.19 215 GLU A C 1
ATOM 1640 O O . GLU A 1 215 ? -22.907 6.917 28.211 1.00 79.19 215 GLU A O 1
ATOM 1645 N N . THR A 1 216 ? -21.480 6.103 29.729 1.00 66.06 216 THR A N 1
ATOM 1646 C CA . THR A 1 216 ? -22.469 6.084 30.812 1.00 66.06 216 THR A CA 1
ATOM 1647 C C . THR A 1 216 ? -22.944 7.507 31.078 1.00 66.06 216 THR A C 1
ATOM 1649 O O . THR A 1 216 ? -22.136 8.362 31.448 1.00 66.06 216 THR A O 1
ATOM 1652 N N . VAL A 1 217 ? -24.244 7.759 30.908 1.00 62.06 217 VAL A N 1
ATOM 1653 C CA . VAL A 1 217 ? -24.856 9.029 31.310 1.00 62.06 217 VAL A CA 1
ATOM 1654 C C . VAL A 1 217 ? -24.588 9.202 32.811 1.00 62.06 217 VAL A C 1
ATOM 1656 O O . VAL A 1 217 ? -24.914 8.286 33.574 1.00 62.06 217 VAL A O 1
ATOM 1659 N N . PRO A 1 218 ? -23.971 10.314 33.256 1.00 61.06 218 PRO A N 1
ATOM 1660 C CA . PRO A 1 218 ? -23.834 10.603 34.676 1.00 61.06 218 PRO A CA 1
ATOM 1661 C C . PRO A 1 218 ? -25.203 10.478 35.342 1.00 61.06 218 PRO A C 1
ATOM 1663 O O . PRO A 1 218 ? -26.189 10.990 34.812 1.00 61.06 218 PRO A O 1
ATOM 1666 N N . ASN A 1 219 ? -25.279 9.764 36.465 1.00 56.03 219 ASN A N 1
ATOM 1667 C CA . ASN A 1 219 ? -26.531 9.624 37.194 1.00 56.03 219 ASN A CA 1
ATOM 1668 C C . ASN A 1 219 ? -26.955 10.997 37.737 1.00 56.03 219 ASN A C 1
ATOM 1670 O O . ASN A 1 219 ? -26.497 11.412 38.801 1.00 56.03 219 ASN A O 1
ATOM 1674 N N . LEU A 1 220 ? -27.832 11.684 37.005 1.00 60.56 220 LEU A N 1
ATOM 1675 C CA . LEU A 1 220 ? -28.372 12.985 37.393 1.00 60.56 220 LEU A CA 1
ATOM 1676 C C . LEU A 1 220 ? -29.184 12.899 38.699 1.00 60.56 220 LEU A C 1
ATOM 1678 O O . LEU A 1 220 ? -29.304 13.901 39.397 1.00 60.56 220 LEU A O 1
ATOM 1682 N N . ASP A 1 221 ? -29.673 11.715 39.091 1.00 59.56 221 ASP A N 1
ATOM 1683 C CA . ASP A 1 221 ? -30.425 11.531 40.340 1.00 59.56 221 ASP A CA 1
ATOM 1684 C C . ASP A 1 221 ? -29.530 11.609 41.590 1.00 59.56 221 ASP A C 1
ATOM 1686 O O . ASP A 1 221 ? -30.015 11.901 42.686 1.00 59.56 221 ASP A O 1
ATOM 1690 N N . ALA A 1 222 ? -28.221 11.361 41.452 1.00 57.81 222 ALA A N 1
ATOM 1691 C CA . ALA A 1 222 ? -27.274 11.479 42.562 1.00 57.81 222 ALA A CA 1
ATOM 1692 C C . ALA A 1 222 ? -26.986 12.949 42.917 1.00 57.81 222 ALA A C 1
ATOM 1694 O O . ALA A 1 222 ? -26.884 13.276 44.100 1.00 57.81 222 ALA A O 1
ATOM 1695 N N . ASP A 1 223 ? -26.934 13.832 41.915 1.00 56.16 223 ASP A N 1
ATOM 1696 C CA . ASP A 1 223 ? -26.665 15.263 42.106 1.00 56.16 223 ASP A CA 1
ATOM 1697 C C . ASP A 1 223 ? -27.912 16.053 42.536 1.00 56.16 223 ASP A C 1
ATOM 1699 O O . ASP A 1 223 ? -27.792 17.044 43.253 1.00 56.16 223 ASP A O 1
ATOM 1703 N N . VAL A 1 224 ? -29.126 15.594 42.201 1.00 57.56 224 VAL A N 1
ATOM 1704 C CA . VAL A 1 224 ? -30.376 16.234 42.667 1.00 57.56 224 VAL A CA 1
ATOM 1705 C C . VAL A 1 224 ? -30.552 16.108 44.186 1.00 57.56 224 VAL A C 1
ATOM 1707 O O . VAL A 1 224 ? -31.067 17.025 44.820 1.00 57.56 224 VAL A O 1
ATOM 1710 N N . LYS A 1 225 ? -30.069 15.021 44.806 1.00 58.78 225 LYS A N 1
ATOM 1711 C CA . LYS A 1 225 ? -30.091 14.847 46.274 1.00 58.78 225 LYS A CA 1
ATOM 1712 C C . LYS A 1 225 ? -29.108 15.746 47.031 1.00 58.78 225 LYS A C 1
ATOM 1714 O O . LYS A 1 225 ? -29.220 15.849 48.249 1.00 58.78 225 LYS A O 1
ATOM 1719 N N . ALA A 1 226 ? -28.144 16.349 46.335 1.00 59.00 226 ALA A N 1
ATOM 1720 C CA . ALA A 1 226 ? -27.144 17.246 46.908 1.00 59.00 226 ALA A CA 1
ATOM 1721 C C . ALA A 1 226 ? -27.489 18.733 46.712 1.00 59.00 226 ALA A C 1
ATOM 1723 O O . ALA A 1 226 ? -26.751 19.601 47.182 1.00 59.00 226 ALA A O 1
ATOM 1724 N N . LEU A 1 227 ? -28.601 19.041 46.034 1.00 58.00 227 LEU A N 1
ATOM 1725 C CA . LEU A 1 227 ? -29.099 20.407 45.947 1.00 58.00 227 LEU A CA 1
ATOM 1726 C C . LEU A 1 227 ? -29.644 20.818 47.325 1.00 58.00 227 LEU A C 1
ATOM 1728 O O . LEU A 1 227 ? -30.448 20.074 47.892 1.00 58.00 227 LEU A O 1
ATOM 1732 N N . PRO A 1 228 ? -29.221 21.966 47.888 1.00 66.56 228 PRO A N 1
ATOM 1733 C CA . PRO A 1 228 ? -29.809 22.465 49.122 1.00 66.56 228 PRO A CA 1
ATOM 1734 C C . PRO A 1 228 ? -31.312 22.639 48.904 1.00 66.56 228 PRO A C 1
ATOM 1736 O O . PRO A 1 228 ? -31.736 23.223 47.904 1.00 66.56 228 PRO A O 1
ATOM 1739 N N . GLU A 1 229 ? -32.106 22.092 49.824 1.00 63.88 229 GLU A N 1
ATOM 1740 C CA . GLU A 1 229 ? -33.551 22.278 49.850 1.00 63.88 229 GLU A CA 1
ATOM 1741 C C . GLU A 1 229 ? -33.813 23.786 49.846 1.00 63.88 229 GLU A C 1
ATOM 1743 O O . GLU A 1 229 ? -33.379 24.496 50.753 1.00 63.88 229 GLU A O 1
ATOM 1748 N N . LEU A 1 230 ? -34.403 24.292 48.757 1.00 60.81 230 LEU A N 1
ATOM 1749 C CA . LEU A 1 230 ? -34.701 25.712 48.626 1.00 60.81 230 LEU A CA 1
ATOM 1750 C C . LEU A 1 230 ? -35.615 26.089 49.787 1.00 60.81 230 LEU A C 1
ATOM 1752 O O . LEU A 1 230 ? -36.767 25.658 49.835 1.00 60.81 230 LEU A O 1
ATOM 1756 N N . GLU A 1 231 ? -35.077 26.862 50.727 1.00 62.44 231 GLU A N 1
ATOM 1757 C CA . GLU A 1 231 ? -35.819 27.377 51.866 1.00 62.44 231 GLU A CA 1
ATOM 1758 C C . GLU A 1 231 ? -36.973 28.216 51.311 1.00 62.44 231 GLU A C 1
ATOM 1760 O O . GLU A 1 231 ? -36.779 29.283 50.722 1.00 62.44 231 GLU A O 1
ATOM 1765 N N . VAL A 1 232 ? -38.185 27.666 51.401 1.00 61.69 232 VAL A N 1
ATOM 1766 C CA . VAL A 1 232 ? -39.399 28.338 50.953 1.00 61.69 232 VAL A CA 1
ATOM 1767 C C . VAL A 1 232 ? -39.627 29.494 51.914 1.00 61.69 232 VAL A C 1
ATOM 1769 O O . VAL A 1 232 ? -40.176 29.312 52.999 1.00 61.69 232 VAL A O 1
ATOM 1772 N N . VAL A 1 233 ? -39.169 30.682 51.524 1.00 64.62 233 VAL A N 1
ATOM 1773 C CA . VAL A 1 233 ? -39.481 31.925 52.230 1.00 64.62 233 VAL A CA 1
ATOM 1774 C C . VAL A 1 233 ? -41.010 32.053 52.248 1.00 64.62 233 VAL A C 1
ATOM 1776 O O . VAL A 1 233 ? -41.619 32.095 51.173 1.00 64.62 233 VAL A O 1
ATOM 1779 N N . PRO A 1 234 ? -41.664 32.060 53.425 1.00 58.00 234 PRO A N 1
ATOM 1780 C CA . PRO A 1 234 ? -43.107 32.214 53.491 1.00 58.00 234 PRO A CA 1
ATOM 1781 C C . PRO A 1 234 ? -43.481 33.574 52.905 1.00 58.00 234 PRO A C 1
ATOM 1783 O O . PRO A 1 234 ? -42.858 34.582 53.234 1.00 58.00 234 PRO A O 1
ATOM 1786 N N . ALA A 1 235 ? -44.494 33.602 52.041 1.00 59.69 235 ALA A N 1
ATOM 1787 C CA . ALA A 1 235 ? -45.046 34.849 51.538 1.00 59.69 235 ALA A CA 1
ATOM 1788 C C . ALA A 1 235 ? -45.527 35.700 52.723 1.00 59.69 235 ALA A C 1
ATOM 1790 O O . ALA A 1 235 ? -46.411 35.280 53.474 1.00 59.69 235 ALA A O 1
ATOM 1791 N N . GLU A 1 236 ? -44.939 36.883 52.894 1.00 57.94 236 GLU A N 1
ATOM 1792 C CA . GLU A 1 236 ? -45.455 37.890 53.810 1.00 57.94 236 GLU A CA 1
ATOM 1793 C C . GLU A 1 236 ? -46.866 38.268 53.350 1.00 57.94 236 GLU A C 1
ATOM 1795 O O . GLU A 1 236 ? -47.070 38.865 52.294 1.00 57.94 236 GLU A O 1
ATOM 1800 N N . THR A 1 237 ? -47.872 37.877 54.129 1.00 55.31 237 THR A N 1
ATOM 1801 C CA . THR A 1 237 ? -49.221 38.429 54.011 1.00 55.31 237 THR A CA 1
ATOM 1802 C C . THR A 1 237 ? -49.158 39.916 54.345 1.00 55.31 237 THR A C 1
ATOM 1804 O O . THR A 1 237 ? -49.091 40.285 55.517 1.00 55.31 237 THR A O 1
ATOM 1807 N N . GLU A 1 238 ? -49.195 40.769 53.322 1.00 54.91 238 GLU A N 1
ATOM 1808 C CA . GLU A 1 238 ? -49.509 42.189 53.470 1.00 54.91 238 GLU A CA 1
ATOM 1809 C C . GLU A 1 238 ? -50.908 42.327 54.092 1.00 54.91 238 GLU A C 1
ATOM 1811 O O . GLU A 1 238 ? -51.939 42.236 53.425 1.00 54.91 238 GLU A O 1
ATOM 1816 N N . THR A 1 239 ? -50.964 42.542 55.405 1.00 50.12 239 THR A N 1
ATOM 1817 C CA . THR A 1 239 ? -52.142 43.110 56.061 1.00 50.12 239 THR A CA 1
ATOM 1818 C C . THR A 1 239 ? -52.256 44.575 55.665 1.00 50.12 239 THR A C 1
ATOM 1820 O O . THR A 1 239 ? -51.578 45.437 56.222 1.00 50.12 239 THR A O 1
ATOM 1823 N N . GLN A 1 240 ? -53.127 44.840 54.696 1.00 47.75 240 GLN A N 1
ATOM 1824 C CA . GLN A 1 240 ? -53.563 46.174 54.309 1.00 47.75 240 GLN A CA 1
ATOM 1825 C C . GLN A 1 240 ? -54.480 46.755 55.408 1.00 47.75 240 GLN A C 1
ATOM 1827 O O . GLN A 1 240 ? -55.517 46.182 55.742 1.00 47.75 240 GLN A O 1
ATOM 1832 N N . LYS A 1 241 ? -54.049 47.878 55.984 1.00 48.06 241 LYS A N 1
ATOM 1833 C CA . LYS A 1 241 ? -54.784 48.856 56.809 1.00 48.06 241 LYS A CA 1
ATOM 1834 C C . LYS A 1 241 ? -54.461 50.197 56.130 1.00 48.06 241 LYS A C 1
ATOM 1836 O O . LYS A 1 241 ? -53.285 50.425 55.863 1.00 48.06 241 LYS A O 1
ATOM 1841 N N . ASP A 1 242 ? -55.368 51.072 55.723 1.00 47.22 242 ASP A N 1
ATOM 1842 C CA . ASP A 1 242 ? -56.759 51.357 56.085 1.00 47.22 242 ASP A CA 1
ATOM 1843 C C . ASP A 1 242 ? -57.629 51.589 54.830 1.00 47.22 242 ASP A C 1
ATOM 1845 O O . ASP A 1 242 ? -57.055 51.909 53.760 1.00 47.22 242 ASP A O 1
#

Secondary structure (DSSP, 8-state):
--HHHHHHHHHHHHHHHHHHHHHHHHHHHHHHHHHHHHHHHHHHHHHHHHHHHHHHHHHHHHHHHHHHTT-HHHHHHHHHHHHHHS-HHHHHHHHHHHHHHHHHTT-HHHHHHHHHHHHHH--SHHHHHHHHHHHHHHHHHTT-HHHHHHHHHHH-STT-TTHHHHHHHHHHHHHHTT-HHHHHHHHHHHHH-TT--HHHHHHHHHHHHHHHHHSPPP-HHHHHTTS-----PPP-------

Foldseek 3Di:
DCVVVVVVVVVVVVVVVVVVCVVCVVVVVVVVVVVVVVVVVVVVVVVVLVVLQVVLVVLLVVLVVCVVVVVLVVSLVSLCVSLVRGQLVSNLVSLQVSLVSCVVVVNLVSSLVSLCVSLVSHDDQLSNLVSLLVSLVSCVVVLVLVVLLVSLVVQLDPPRPCNLVSLQSNLVSCVSVVVLVSSLVSLVCLLPDPPRDPVSNVVSVVSNVVSVVPPPDPPPVVVVVVPPDPPPDDPPPPPDDD

pLDDT: mean 87.44, std 14.25, range [47.22, 98.81]

Radius of gyration: 36.31 Å; Cα contacts (8 Å, |Δi|>4): 235; chains: 1; bounding box: 87×78×118 Å

Solvent-accessible surface area (backbone atoms only — not comparable to full-atom values): 12825 Å² total; per-residue (Å²): 145,58,64,71,61,54,52,55,53,48,52,58,50,49,49,54,51,50,53,51,43,68,70,44,42,65,57,52,52,51,50,52,52,52,52,50,52,51,52,52,52,54,50,51,51,51,51,54,52,50,52,50,48,52,55,42,49,53,58,50,50,54,24,48,51,34,38,78,73,65,39,49,68,60,16,32,52,45,20,49,59,46,32,79,74,35,56,40,68,56,13,14,50,25,21,43,49,29,15,53,49,27,45,75,71,68,37,51,69,61,14,33,53,27,12,52,51,13,24,68,39,27,84,54,64,69,58,20,53,51,26,46,50,55,26,34,54,53,30,50,77,70,66,37,35,68,61,22,37,58,55,19,54,76,36,48,43,92,90,38,92,51,21,66,60,22,44,51,52,28,20,53,31,29,42,74,74,68,38,49,67,61,14,44,54,44,22,50,47,45,45,68,48,84,88,52,54,69,71,57,23,53,51,20,44,52,51,41,52,53,53,58,72,68,49,80,75,76,66,63,72,66,57,62,74,68,51,77,79,76,78,76,75,76,81,80,79,82,79,85,79,134

Mean predicted aligned error: 11.94 Å

Nearest PDB structures (foldseek):
  7t6d-assembly1_B  TM=5.930E-01  e=2.351E-02  Escherichia coli
  2ho1-assembly1_A  TM=6.213E-01  e=5.555E-02  Pseudomonas aeruginosa PAO1
  7wzb-assembly1_B  TM=6.314E-01  e=8.139E-02  Salmonella enterica subsp. enterica serovar Typhimurium str. LT2
  4lct-assembly2_D  TM=7.399E-01  e=1.444E-01  Arabidopsis thaliana
  4lct-assembly1_A  TM=6.702E-01  e=1.023E+00  Arabidopsis thaliana

Sequence (242 aa):
MVDFINEVEEELRSDKYNVLLRKFGPYIVGLLVIIVAVAGFMEYQKYASSKKARAASATYSEAVELADNGDLQASIKHFIALSEVAPAGYAGLSLSRAAGLKVQLGDFEGAVTLFDRSAQAFETRLHKDLSSLKAAYILMDLERYDDVKIRSAALDTSDAPFQDLAKELSAHASLKTGDTKTAKQNFTYLANTPGVLNGVKSRAKQAVSLINANETVPNLDADVKALPELEVVPAETETQKD